Protein AF-A0A2H6NK88-F1 (afdb_monomer)

Organism: NCBI:txid3147026

Mean predicted aligned error: 16.28 Å

pLDDT: mean 88.0, std 12.69, range [39.88, 98.31]

Foldseek 3Di:
DVVVVVVVVVVVVVVVVVVVVVVVVVVVVVVVVVVVVVVVVVVVVVVVVVVVVVVVVVVVVVVVVVVVVVVVVVVVVVVVVVVVVVVVVVVVVVVVVVVVVVVVVVVVVVVPPAQDPVVLVVLLVVLVVVVVVLVVLQVVLVVLQVVLVVLVVVLVVLCPDPCSVVVPVPPPSVVVSVVSNVVSVVSNVVSVVVVVVSVVVQVVVCVVNVHDRPDPPDDPDD

Secondary structure (DSSP, 8-state):
-HHHHHHHHHHHHHHHHHHHHHHHHHHHHHHHHHHHHHHHHHHHHHHHHHHHHHHHHHHHHHHHHHHHHHHHHHHHHHHHHHHHHHHHHHHHHHHHHHHHHHHHHHHHHHH--PPPHHHHHHHHHHHHHHHHHHHHHHHHHHHHHHHHHHHHHHHHHHHTSTTHHHHTTSTHHHHHHHHHHHHHHHHHHHHHHHHHHHHHHHHHHHHHHTS-SSS-------

Solvent-accessible surface area (backbone atoms only — not comparable to full-atom values): 11987 Å² total; per-residue (Å²): 112,72,67,62,55,51,52,52,48,52,54,49,49,54,49,50,51,52,50,50,55,47,49,52,51,51,52,51,52,51,50,53,50,51,54,52,50,51,51,51,52,53,51,52,54,51,51,52,54,51,48,55,52,50,53,50,50,52,51,52,52,51,50,52,52,51,53,50,54,49,53,55,48,55,53,49,56,53,50,54,53,49,52,53,51,50,54,51,52,53,52,52,51,50,52,51,51,51,52,48,53,51,51,50,51,51,49,54,66,68,65,64,76,66,64,51,73,68,53,48,54,54,48,29,53,49,50,52,54,50,51,52,55,51,51,52,54,40,52,51,22,53,50,40,40,49,54,21,51,53,46,49,52,51,52,54,52,44,58,74,39,100,72,19,73,76,64,64,68,56,56,70,65,56,55,53,32,51,49,38,42,51,52,17,52,49,43,44,50,51,47,52,51,51,50,55,51,50,55,50,52,52,53,51,50,29,66,76,47,74,48,76,43,91,70,67,90,64,79,83,81,128

InterPro domains:
  IPR032393 STIM1/2, Orai1-activating region [PF16533] (113-213)
  IPR032393 STIM1/2, Orai1-activating region [cd11722] (119-209)
  IPR037608 STIM1/2 [PTHR15136] (1-222)

Radius of gyration: 69.69 Å; Cα contacts (8 Å, |Δi|>4): 53; chains: 1; bounding box: 132×48×192 Å

Sequence (222 aa):
FAYIQNRYSKEHMKKMMKDLEGLHRAEQSLHDLQERLQKAQEEHRSVEVEKVSLEKRLQDEISIAKQEAHRLRELREGTENELSRQKYAEQELEQVRMALRNAEKELESHSSWAAPGALQKWLQLTHEVEVQYYNVKKQNAEKQLLLAKEGAEKIKKKRNTLFGTFHVAHSSSLDDVDHKILTAKQALSEVTAALRERLHRWQQIELLCDFQIVVNPGIPTL

Nearest PDB structures (foldseek):
  3ja6-assembly1_I  TM=6.959E-01  e=3.820E+00  Escherichia coli

Structure (mmCIF, N/CA/C/O backbone):
data_AF-A0A2H6NK88-F1
#
_entry.id   AF-A0A2H6NK88-F1
#
loop_
_atom_site.group_PDB
_atom_site.id
_atom_site.type_symbol
_atom_site.label_atom_id
_atom_site.label_alt_id
_atom_site.label_comp_id
_atom_site.label_asym_id
_atom_site.label_entity_id
_atom_site.label_seq_id
_atom_site.pdbx_PDB_ins_code
_atom_site.Cartn_x
_atom_site.Cartn_y
_atom_site.Cartn_z
_atom_site.occupancy
_atom_site.B_iso_or_equiv
_atom_site.auth_seq_id
_atom_site.auth_comp_id
_atom_site.auth_asym_id
_atom_site.auth_atom_id
_atom_site.pdbx_PDB_model_num
ATOM 1 N N . PHE A 1 1 ? -72.444 -14.831 138.761 1.00 55.03 1 PHE A N 1
ATOM 2 C CA . PHE A 1 1 ? -72.070 -13.667 137.929 1.00 55.03 1 PHE A CA 1
ATOM 3 C C . PHE A 1 1 ? -70.624 -13.727 137.416 1.00 55.03 1 PHE A C 1
ATOM 5 O O . PHE A 1 1 ? -70.454 -13.744 136.204 1.00 55.03 1 PHE A O 1
ATOM 12 N N . ALA A 1 2 ? -69.598 -13.886 138.266 1.00 57.47 2 ALA A N 1
ATOM 13 C CA . ALA A 1 2 ? -68.184 -13.908 137.836 1.00 57.47 2 ALA A CA 1
ATOM 14 C C . ALA A 1 2 ? -67.798 -15.016 136.816 1.00 57.47 2 ALA A C 1
ATOM 16 O O . ALA A 1 2 ? -66.982 -14.782 135.929 1.00 57.47 2 ALA A O 1
ATOM 17 N N . TYR A 1 3 ? -68.411 -16.208 136.884 1.00 61.03 3 TYR A N 1
ATOM 18 C CA . TYR A 1 3 ? -68.117 -17.324 135.962 1.00 61.03 3 TYR A CA 1
ATOM 19 C C . TYR A 1 3 ? -68.611 -17.078 134.523 1.00 61.03 3 TYR A C 1
ATOM 21 O O . TYR A 1 3 ? -67.909 -17.378 133.559 1.00 61.03 3 TYR A O 1
ATOM 29 N N . ILE A 1 4 ? -69.796 -16.475 134.375 1.00 64.88 4 ILE A N 1
ATOM 30 C CA . ILE A 1 4 ? -70.387 -16.139 133.068 1.00 64.88 4 ILE A CA 1
ATOM 31 C C . ILE A 1 4 ? -69.583 -15.014 132.406 1.00 64.88 4 ILE A C 1
ATOM 33 O O . ILE A 1 4 ? -69.270 -15.095 131.221 1.00 64.88 4 ILE A O 1
ATOM 37 N N . GLN A 1 5 ? -69.161 -14.017 133.189 1.00 63.78 5 GLN A N 1
ATOM 38 C CA . GLN A 1 5 ? -68.358 -12.895 132.703 1.00 63.78 5 GLN A CA 1
ATOM 39 C C . GLN A 1 5 ? -66.945 -13.330 132.257 1.00 63.78 5 GLN A C 1
ATOM 41 O O . GLN A 1 5 ? -66.450 -12.863 131.234 1.00 63.78 5 GLN A O 1
ATOM 46 N N . ASN A 1 6 ? -66.32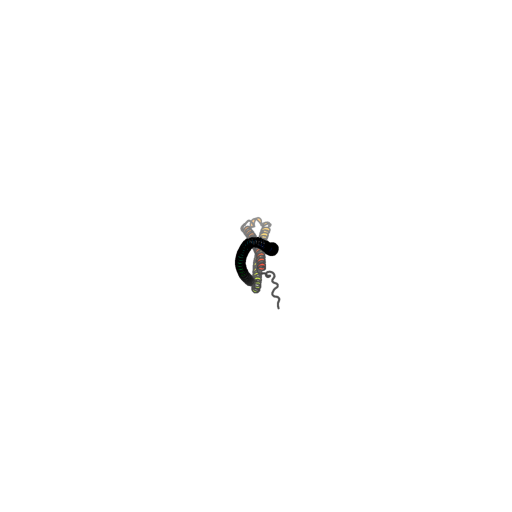0 -14.286 132.960 1.00 70.06 6 ASN A N 1
ATOM 47 C CA . ASN A 1 6 ? -65.019 -14.858 132.582 1.00 70.06 6 ASN A CA 1
ATOM 48 C C . ASN A 1 6 ? -65.100 -15.699 131.292 1.00 70.06 6 ASN A C 1
ATOM 50 O O . ASN A 1 6 ? -64.234 -15.602 130.423 1.00 70.06 6 ASN A O 1
ATOM 54 N N . ARG A 1 7 ? -66.165 -16.494 131.119 1.00 74.62 7 ARG A N 1
ATOM 55 C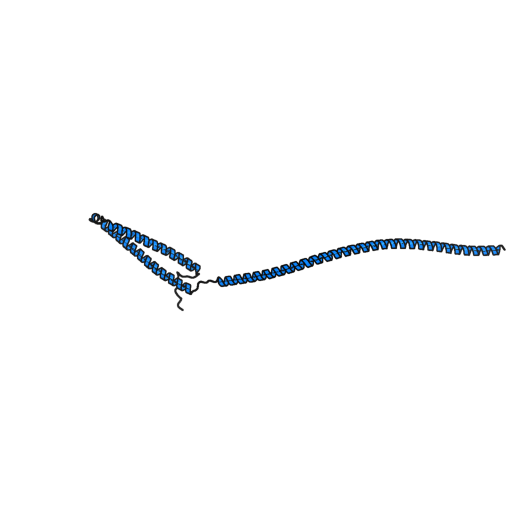 CA . ARG A 1 7 ? -66.380 -17.272 129.888 1.00 74.62 7 ARG A CA 1
ATOM 56 C C . ARG A 1 7 ? -66.604 -16.365 128.672 1.00 74.62 7 ARG A C 1
ATOM 58 O O . ARG A 1 7 ? -65.981 -16.590 127.638 1.00 74.62 7 ARG A O 1
ATOM 65 N N . TYR A 1 8 ? -67.415 -15.317 128.825 1.00 75.69 8 TYR A N 1
ATOM 66 C CA . TYR A 1 8 ? -67.658 -14.328 127.769 1.00 75.69 8 TYR A CA 1
ATOM 67 C C . TYR A 1 8 ? -66.380 -13.554 127.411 1.00 75.69 8 TYR A C 1
ATOM 69 O O . TYR A 1 8 ? -66.086 -13.358 126.239 1.00 75.69 8 TYR A O 1
ATOM 77 N N . SER A 1 9 ? -65.567 -13.191 128.411 1.00 75.31 9 SER A N 1
ATOM 78 C CA . SER A 1 9 ? -64.256 -12.554 128.215 1.00 75.31 9 SER A CA 1
ATOM 79 C C . SER A 1 9 ? -63.267 -13.451 127.456 1.00 75.31 9 SER A C 1
ATOM 81 O O . SER A 1 9 ? -62.600 -12.986 126.534 1.00 75.31 9 SER A O 1
ATOM 83 N N . LYS A 1 10 ? -63.212 -14.757 127.763 1.00 78.19 10 LYS A N 1
ATOM 84 C CA . LYS A 1 10 ? -62.367 -15.720 127.031 1.00 78.19 10 LYS A CA 1
ATOM 85 C C . LYS A 1 10 ? -62.808 -15.929 125.583 1.00 78.19 10 LYS A C 1
ATOM 87 O O . LYS A 1 10 ? -61.956 -15.971 124.700 1.00 78.19 10 LYS A O 1
ATOM 92 N N . GLU A 1 11 ? -64.109 -16.059 125.323 1.00 81.38 11 GLU A N 1
ATOM 93 C CA . GLU A 1 11 ? -64.622 -16.158 123.948 1.00 81.38 11 GLU A CA 1
ATOM 94 C C . GLU A 1 11 ? -64.400 -14.856 123.170 1.00 81.38 11 GLU A C 1
ATOM 96 O O . GLU A 1 11 ? -63.976 -14.900 122.015 1.00 81.38 11 GLU A O 1
ATOM 101 N N . HIS A 1 12 ? -64.590 -13.706 123.821 1.00 82.38 12 HIS A N 1
ATOM 102 C CA . HIS A 1 12 ? -64.316 -12.398 123.237 1.00 82.38 12 HIS A CA 1
ATOM 103 C C . HIS A 1 12 ? -62.828 -12.215 122.913 1.00 82.38 12 HIS A C 1
ATOM 105 O O . HIS A 1 12 ? -62.497 -11.814 121.803 1.00 82.38 12 HIS A O 1
ATOM 111 N N . MET A 1 13 ? -61.916 -12.579 123.822 1.00 79.31 13 MET A N 1
ATOM 112 C CA . MET A 1 13 ? -60.473 -12.572 123.552 1.00 79.31 13 MET A CA 1
ATOM 113 C C . MET A 1 13 ? -60.100 -13.512 122.409 1.00 79.31 13 MET A C 1
ATOM 115 O O . MET A 1 13 ? -59.324 -13.128 121.545 1.00 79.31 13 MET A O 1
ATOM 119 N N . LYS A 1 14 ? -60.675 -14.718 122.352 1.00 84.56 14 LYS A N 1
ATOM 120 C CA . LYS A 1 14 ? -60.397 -15.671 121.269 1.00 84.56 14 LYS A CA 1
ATOM 121 C C . LYS A 1 14 ? -60.864 -15.146 119.908 1.00 84.56 14 LYS A C 1
ATOM 123 O O . LYS A 1 14 ? -60.168 -15.332 118.914 1.00 84.56 14 LYS A O 1
ATOM 128 N N . LYS A 1 15 ? -62.020 -14.476 119.864 1.00 86.56 15 LYS A N 1
ATOM 129 C CA . LYS A 1 15 ? -62.519 -13.806 118.659 1.00 86.56 15 LYS A CA 1
ATOM 130 C C . LYS A 1 15 ? -61.627 -12.624 118.272 1.00 86.56 15 LYS A C 1
ATOM 132 O O . LYS A 1 15 ? -61.187 -12.561 117.137 1.00 86.56 15 LYS A O 1
ATOM 137 N N . MET A 1 16 ? -61.271 -11.774 119.231 1.00 87.00 16 MET A N 1
ATOM 138 C CA . MET A 1 16 ? -60.387 -10.626 119.019 1.00 87.00 16 MET A CA 1
ATOM 139 C C . MET A 1 16 ? -58.983 -11.037 118.552 1.00 87.00 16 MET A C 1
ATOM 141 O O . MET A 1 16 ? -58.441 -10.400 117.660 1.00 87.00 16 MET A O 1
ATOM 145 N N . MET A 1 17 ? -58.404 -12.116 119.091 1.00 86.69 17 MET A N 1
ATOM 146 C CA . MET A 1 17 ? -57.123 -12.656 118.617 1.00 86.69 17 MET A CA 1
ATOM 147 C C . MET A 1 17 ? -57.235 -13.186 117.184 1.00 86.69 17 MET A C 1
ATOM 149 O O . MET A 1 17 ? -56.371 -12.898 116.365 1.00 86.69 17 MET A O 1
ATOM 153 N N . LYS A 1 18 ? -58.323 -13.892 116.851 1.00 88.44 18 LYS A N 1
ATOM 154 C CA . LYS A 1 18 ? -58.581 -14.359 115.480 1.00 88.44 18 LYS A CA 1
ATOM 155 C C . LYS A 1 18 ? -58.775 -13.194 114.501 1.00 88.44 18 LYS A C 1
ATOM 157 O O . LYS A 1 18 ? -58.286 -13.258 113.377 1.00 88.44 18 LYS A O 1
ATOM 162 N N . ASP A 1 19 ? -59.469 -12.144 114.928 1.00 90.00 19 ASP A N 1
ATOM 163 C CA . ASP A 1 19 ? -59.709 -10.948 114.122 1.00 90.00 19 ASP A CA 1
ATOM 164 C C . ASP A 1 19 ? -58.411 -10.136 113.946 1.00 90.00 19 ASP A C 1
ATOM 166 O O . ASP A 1 19 ? -58.127 -9.700 112.836 1.00 90.00 19 ASP A O 1
ATOM 170 N N . LEU A 1 20 ? -57.565 -10.023 114.981 1.00 88.19 20 LEU A N 1
ATOM 171 C CA . LEU A 1 20 ? -56.222 -9.426 114.896 1.00 88.19 20 LEU A CA 1
ATOM 172 C C . LEU A 1 20 ? -55.281 -10.225 113.986 1.00 88.19 20 LEU A C 1
ATOM 174 O O . LEU A 1 20 ? -54.563 -9.633 113.190 1.00 88.19 20 LEU A O 1
ATOM 178 N N . GLU A 1 21 ? -55.306 -11.559 114.039 1.00 89.81 21 GLU A N 1
ATOM 179 C CA . GLU A 1 21 ? -54.568 -12.410 113.095 1.00 89.81 21 GLU A CA 1
ATOM 180 C C . GLU A 1 21 ? -55.087 -12.278 111.655 1.00 89.81 21 GLU A C 1
ATOM 182 O O . GLU A 1 21 ? -54.331 -12.449 110.697 1.00 89.81 21 GLU A O 1
ATOM 187 N N . GLY A 1 22 ? -56.388 -12.029 111.484 1.00 91.94 22 GLY A N 1
ATOM 188 C CA . GLY A 1 22 ? -56.993 -11.726 110.189 1.00 91.94 22 GLY A CA 1
ATOM 189 C C . GLY A 1 22 ? -56.548 -10.364 109.662 1.00 91.94 22 GLY A C 1
ATOM 190 O O . GLY A 1 22 ? -56.161 -10.256 108.500 1.00 91.94 22 GLY A O 1
ATOM 191 N N . LEU A 1 23 ? -56.533 -9.353 110.533 1.00 91.62 23 LEU A N 1
ATOM 192 C CA . LEU A 1 23 ? -56.066 -8.006 110.220 1.00 91.62 23 LEU A CA 1
ATOM 193 C C . LEU A 1 23 ? -54.579 -8.014 109.850 1.00 91.62 23 LEU A C 1
ATOM 195 O O . LEU A 1 23 ? -54.210 -7.494 108.806 1.00 91.62 23 LEU A O 1
ATOM 199 N N . HIS A 1 24 ? -53.749 -8.699 110.640 1.00 90.75 24 HIS A N 1
ATOM 200 C CA . HIS A 1 24 ? -52.313 -8.817 110.391 1.00 90.75 24 HIS A CA 1
ATOM 201 C C . HIS A 1 24 ? -52.011 -9.518 109.057 1.00 90.75 24 HIS A C 1
ATOM 203 O O . HIS A 1 24 ? -51.132 -9.096 108.308 1.00 90.75 24 HIS A O 1
ATOM 209 N N . ARG A 1 25 ? -52.784 -10.556 108.704 1.00 94.19 25 ARG A N 1
ATOM 210 C CA . ARG A 1 25 ? -52.690 -11.205 107.385 1.00 94.19 25 ARG A CA 1
ATOM 211 C C . ARG A 1 25 ? -53.124 -10.289 106.243 1.00 94.19 25 ARG A C 1
ATOM 213 O O . ARG A 1 25 ? -52.518 -10.334 105.173 1.00 94.19 25 ARG A O 1
ATOM 220 N N . ALA A 1 26 ? -54.162 -9.481 106.448 1.00 93.25 26 ALA A N 1
ATOM 221 C CA . ALA A 1 26 ? -54.601 -8.502 105.461 1.00 93.25 26 ALA A CA 1
ATOM 222 C C . ALA A 1 26 ? -53.555 -7.390 105.267 1.00 93.25 26 ALA A C 1
ATOM 224 O O . ALA A 1 26 ? -53.279 -7.021 104.130 1.00 93.25 26 ALA A O 1
ATOM 225 N N . GLU A 1 27 ? -52.921 -6.921 106.345 1.00 93.75 27 GLU A N 1
ATOM 226 C CA . GLU A 1 27 ? -51.811 -5.960 106.301 1.00 93.75 27 GLU A CA 1
ATOM 227 C C . GLU A 1 27 ? -50.595 -6.524 105.557 1.00 93.75 27 GLU A C 1
ATOM 229 O O . GLU A 1 27 ? -50.073 -5.862 104.662 1.00 93.75 27 GLU A O 1
ATOM 234 N N . GLN A 1 28 ? -50.187 -7.765 105.848 1.00 94.81 28 GLN A N 1
ATOM 235 C CA . GLN A 1 28 ? -49.118 -8.436 105.096 1.00 94.81 28 GLN A CA 1
ATOM 236 C C . GLN A 1 28 ? -49.470 -8.594 103.614 1.00 94.81 28 GLN A C 1
ATOM 238 O O . GLN A 1 28 ? -48.651 -8.302 102.751 1.00 94.81 28 GLN A O 1
ATOM 243 N N . SER A 1 29 ? -50.706 -8.993 103.303 1.00 95.69 29 SER A N 1
ATOM 244 C CA . SER A 1 29 ? -51.153 -9.150 101.911 1.00 95.69 29 SER A CA 1
ATOM 245 C C . SER A 1 29 ? -51.177 -7.817 101.157 1.00 95.69 29 SER A C 1
ATOM 247 O O . SER A 1 29 ? -50.844 -7.771 99.974 1.00 95.69 29 SER A O 1
ATOM 249 N N . LEU A 1 30 ? -51.564 -6.729 101.831 1.00 95.50 30 LEU A N 1
ATOM 250 C CA . LEU A 1 30 ? -51.523 -5.380 101.271 1.00 95.50 30 LEU A CA 1
ATOM 251 C C . LEU A 1 30 ? -50.077 -4.961 100.982 1.00 95.50 30 LEU A C 1
ATOM 253 O O . LEU A 1 30 ? -49.810 -4.422 99.910 1.00 95.50 30 LEU A O 1
ATOM 257 N N . HIS A 1 31 ? -49.157 -5.239 101.908 1.00 95.25 31 HIS A N 1
ATOM 258 C CA . HIS A 1 31 ? -47.741 -4.927 101.747 1.00 95.25 31 HIS A CA 1
ATOM 259 C C . HIS A 1 31 ? -47.119 -5.684 100.563 1.00 95.25 31 HIS A C 1
ATOM 261 O O . HIS A 1 31 ? -46.529 -5.059 99.683 1.00 95.25 31 HIS A O 1
ATOM 267 N N . ASP A 1 32 ? -47.349 -6.997 100.465 1.00 96.31 32 ASP A N 1
ATOM 268 C CA . ASP A 1 32 ? -46.887 -7.822 99.340 1.00 96.31 32 ASP A CA 1
ATOM 269 C C . ASP A 1 32 ? -47.447 -7.329 97.998 1.00 96.31 32 ASP A C 1
ATOM 271 O O . ASP A 1 32 ? -46.749 -7.313 96.980 1.00 96.31 32 ASP A O 1
ATOM 275 N N . LEU A 1 33 ? -48.722 -6.927 97.971 1.00 95.81 33 LEU A N 1
ATOM 276 C CA . LEU A 1 33 ? -49.350 -6.402 96.762 1.00 95.81 33 LEU A CA 1
ATOM 277 C C . LEU A 1 33 ? -48.746 -5.051 96.359 1.00 95.81 33 LEU A C 1
ATOM 279 O O . LEU A 1 33 ? -48.510 -4.829 95.172 1.00 95.81 33 LEU A O 1
ATOM 283 N N . GL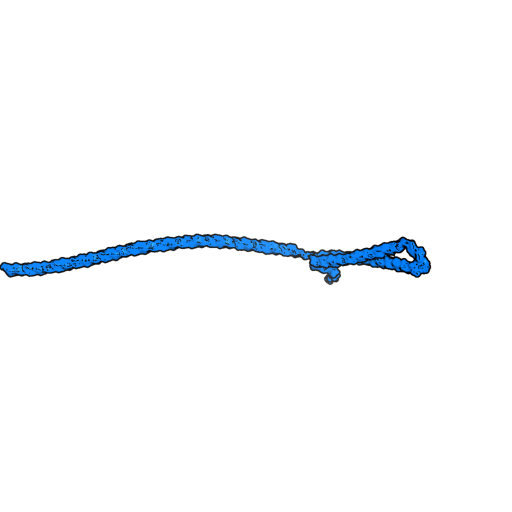N A 1 34 ? -48.470 -4.170 97.324 1.00 94.38 34 GLN A N 1
ATOM 284 C CA . GLN A 1 34 ? -47.802 -2.888 97.086 1.00 94.38 34 GLN A CA 1
ATOM 285 C C . GLN A 1 34 ? -46.386 -3.087 96.537 1.00 94.38 34 GLN A C 1
ATOM 287 O O . GLN A 1 34 ? -46.025 -2.442 95.553 1.00 94.38 34 GLN A O 1
ATOM 292 N N . GLU A 1 35 ? -45.616 -4.023 97.098 1.00 96.38 35 GLU A N 1
ATOM 293 C CA . GLU A 1 35 ? -44.267 -4.330 96.617 1.00 96.38 35 GLU A CA 1
ATOM 294 C C . GLU A 1 35 ? -44.293 -4.888 95.183 1.00 96.38 35 GLU A C 1
ATOM 296 O O . GLU A 1 35 ? -43.509 -4.473 94.326 1.00 96.38 35 GLU A O 1
ATOM 301 N N . ARG A 1 36 ? -45.235 -5.792 94.880 1.00 96.19 36 ARG A N 1
ATOM 302 C CA . ARG A 1 36 ? -45.414 -6.333 93.521 1.00 96.19 36 ARG A CA 1
ATOM 303 C C . ARG A 1 36 ? -45.852 -5.268 92.522 1.00 96.19 36 ARG A C 1
ATOM 305 O O . ARG A 1 36 ? -45.363 -5.272 91.396 1.00 96.19 36 ARG A O 1
ATOM 312 N N . LEU A 1 37 ? -46.753 -4.366 92.916 1.00 96.25 37 LEU A N 1
ATOM 313 C CA . LEU A 1 37 ? -47.200 -3.265 92.063 1.00 96.25 37 LEU A CA 1
ATOM 314 C C . LEU A 1 37 ? -46.032 -2.334 91.727 1.00 96.25 37 LEU A C 1
ATOM 316 O O . LEU A 1 37 ? -45.866 -1.961 90.568 1.00 96.25 37 LEU A O 1
ATOM 320 N N . GLN A 1 38 ? -45.206 -2.000 92.722 1.00 95.00 38 GLN A N 1
ATOM 321 C CA . GLN A 1 38 ? -44.043 -1.146 92.519 1.00 95.00 38 GLN A CA 1
ATOM 322 C C . GLN A 1 38 ? -43.029 -1.798 91.569 1.00 95.00 38 GLN A C 1
ATOM 324 O O . GLN A 1 38 ? -42.611 -1.159 90.604 1.00 95.00 38 GLN A O 1
ATOM 329 N N . LYS A 1 39 ? -42.707 -3.085 91.765 1.00 95.88 39 LYS A N 1
ATOM 330 C CA . LYS A 1 39 ? -41.826 -3.835 90.851 1.00 95.88 39 LYS A CA 1
ATOM 331 C C . LYS A 1 39 ? -42.375 -3.866 89.425 1.00 95.88 39 LYS A C 1
ATOM 333 O O . LYS A 1 39 ? -41.653 -3.549 88.487 1.00 95.88 39 LYS A O 1
ATOM 338 N N . ALA A 1 40 ? -43.667 -4.153 89.262 1.00 95.75 40 ALA A N 1
ATOM 339 C CA . ALA A 1 40 ? -44.305 -4.163 87.949 1.00 95.75 40 ALA A CA 1
ATOM 340 C C . ALA A 1 40 ? -44.285 -2.778 87.272 1.00 95.75 40 ALA A C 1
ATOM 342 O O . ALA A 1 40 ? -44.103 -2.689 86.059 1.00 95.75 40 ALA A O 1
ATOM 343 N N . GLN A 1 41 ? -44.444 -1.687 88.032 1.00 94.88 41 GLN A N 1
ATOM 344 C CA . GLN A 1 41 ? -44.342 -0.322 87.504 1.00 94.88 41 GLN A CA 1
ATOM 345 C C . GLN A 1 41 ? -42.915 0.033 87.066 1.00 94.88 41 GLN A C 1
ATOM 347 O O . GLN A 1 41 ? -42.736 0.662 86.020 1.00 94.88 41 GLN A O 1
ATOM 352 N N . GLU A 1 42 ? -41.904 -0.368 87.837 1.00 96.00 42 GLU A N 1
ATOM 353 C CA . GLU A 1 42 ? -40.492 -0.160 87.495 1.00 96.00 42 GLU A CA 1
ATOM 354 C C . GLU A 1 42 ? -40.094 -0.960 86.245 1.00 96.00 42 GLU A C 1
ATOM 356 O O . GLU A 1 42 ? -39.515 -0.393 85.313 1.00 96.00 42 GLU A O 1
ATOM 361 N N . GLU A 1 43 ? -40.485 -2.234 86.169 1.00 96.38 43 GLU A N 1
ATOM 362 C CA . GLU A 1 43 ? -40.274 -3.088 84.995 1.00 96.38 43 GLU A CA 1
ATOM 363 C C . GLU A 1 43 ? -40.975 -2.524 83.756 1.00 96.38 43 GLU A C 1
ATOM 365 O O . GLU A 1 43 ? -40.348 -2.373 82.707 1.00 96.38 43 GLU A O 1
ATOM 370 N N . HIS A 1 44 ? -42.246 -2.128 83.876 1.00 95.62 44 HIS A N 1
ATOM 371 C CA . HIS A 1 44 ? -42.993 -1.531 82.768 1.00 95.62 44 HIS A CA 1
ATOM 372 C C . HIS A 1 44 ? -42.314 -0.259 82.247 1.00 95.62 44 HIS A C 1
ATOM 374 O O . HIS A 1 44 ? -42.205 -0.051 81.038 1.00 95.62 44 HIS A O 1
ATOM 380 N N . ARG A 1 45 ? -41.825 0.601 83.148 1.00 95.88 45 ARG A N 1
ATOM 381 C CA . ARG A 1 45 ? -41.096 1.812 82.761 1.00 95.88 45 ARG A CA 1
ATOM 382 C C . ARG A 1 45 ? -39.777 1.479 82.058 1.00 95.88 45 ARG A C 1
ATOM 384 O O . ARG A 1 45 ? -39.433 2.162 81.097 1.00 95.88 45 ARG A O 1
ATOM 391 N N . SER A 1 46 ? -39.053 0.455 82.511 1.00 96.31 46 SER A N 1
ATOM 392 C CA . SER A 1 46 ? -37.821 -0.001 81.855 1.00 96.31 46 SER A CA 1
ATOM 393 C C . SER A 1 46 ? -38.090 -0.514 80.438 1.00 96.31 46 SER A C 1
ATOM 395 O O . SER A 1 46 ? -37.412 -0.109 79.496 1.00 96.31 46 SER A O 1
ATOM 397 N N . VAL A 1 47 ? -39.116 -1.354 80.279 1.00 97.06 47 VAL A N 1
ATOM 398 C CA . VAL A 1 47 ? -39.505 -1.932 78.984 1.00 97.06 47 VAL A CA 1
ATOM 399 C C . VAL A 1 47 ? -39.944 -0.852 77.996 1.00 97.06 47 VAL A C 1
ATOM 401 O O . VAL A 1 47 ? -39.545 -0.898 76.837 1.00 97.06 47 VAL A O 1
ATOM 404 N N . GLU A 1 48 ? -40.713 0.150 78.429 1.00 96.38 48 GLU A N 1
ATOM 405 C CA . GLU A 1 48 ? -41.120 1.258 77.551 1.00 96.38 48 GLU A CA 1
ATOM 406 C C . GLU A 1 48 ? -39.919 2.075 77.050 1.00 96.38 48 GLU A C 1
ATOM 408 O O . GLU A 1 48 ? -39.847 2.415 75.869 1.00 96.38 48 GLU A O 1
ATOM 413 N N . VAL A 1 49 ? -38.927 2.339 77.908 1.00 96.88 49 VAL A N 1
ATOM 414 C CA . VAL A 1 49 ? -37.699 3.036 77.489 1.00 96.88 49 VAL A CA 1
ATOM 415 C C . VAL A 1 49 ? -36.907 2.204 76.479 1.00 96.88 49 VAL A C 1
ATOM 417 O O . VAL A 1 49 ? -36.443 2.738 75.468 1.00 96.88 49 VAL A O 1
ATOM 420 N N . GLU A 1 50 ? -36.760 0.903 76.726 1.00 96.62 50 GLU A N 1
ATOM 421 C CA . GLU A 1 50 ? -36.057 0.004 75.811 1.00 96.62 50 GLU A CA 1
ATOM 422 C C . GLU A 1 50 ? -36.784 -0.119 74.469 1.00 96.62 50 GLU A C 1
ATOM 424 O O . GLU A 1 50 ? -36.152 -0.019 73.418 1.00 96.62 50 GLU A O 1
ATOM 429 N N . LYS A 1 51 ? -38.115 -0.231 74.489 1.00 97.38 51 LYS A N 1
ATOM 430 C CA . LYS A 1 51 ? -38.955 -0.269 73.291 1.00 97.38 51 LYS A CA 1
ATOM 431 C C . LYS A 1 51 ? -38.772 0.979 72.432 1.00 97.38 51 LYS A C 1
ATOM 433 O O . LYS A 1 51 ? -38.481 0.843 71.250 1.00 97.38 51 LYS A O 1
ATOM 438 N N . VAL A 1 52 ? -38.863 2.178 73.011 1.00 97.12 52 VAL A N 1
ATOM 439 C CA . VAL A 1 52 ? -38.668 3.433 72.260 1.00 97.12 52 VAL A CA 1
ATOM 440 C C . VAL A 1 52 ? -37.249 3.522 71.687 1.00 97.12 52 VAL A C 1
ATOM 442 O O . VAL A 1 52 ? -37.054 3.963 70.554 1.00 97.12 52 VAL A O 1
ATOM 445 N N . SER A 1 53 ? -36.242 3.077 72.444 1.00 97.00 53 SER A N 1
ATOM 446 C CA . SER A 1 53 ? -34.852 3.018 71.974 1.00 97.00 53 SER A CA 1
ATOM 447 C C . SER A 1 53 ? -34.686 2.063 70.785 1.00 97.00 53 SER A C 1
ATOM 449 O O . SER A 1 53 ? -34.056 2.412 69.784 1.00 97.00 53 SER A O 1
ATOM 451 N N . LEU A 1 54 ? -35.292 0.875 70.863 1.00 97.38 54 LEU A N 1
ATOM 452 C CA . LEU A 1 54 ? -35.285 -0.121 69.793 1.00 97.38 54 LEU A CA 1
ATOM 453 C C . LEU A 1 54 ? -36.046 0.361 68.556 1.00 97.38 54 LEU A C 1
ATOM 455 O O . LEU A 1 54 ? -35.529 0.234 67.450 1.00 97.38 54 LEU A O 1
ATOM 459 N N . GLU A 1 55 ? -37.227 0.955 68.725 1.00 97.12 55 GLU A N 1
ATOM 460 C CA . GLU A 1 55 ? -38.014 1.532 67.630 1.00 97.12 55 GLU A CA 1
ATOM 461 C C . GLU A 1 55 ? -37.222 2.616 66.897 1.00 97.12 55 GLU A C 1
ATOM 463 O O . GLU A 1 55 ? -37.154 2.602 65.668 1.00 97.12 55 GLU A O 1
ATOM 468 N N . LYS A 1 56 ? -36.540 3.499 67.638 1.00 97.31 56 LYS A N 1
ATOM 469 C CA . LYS A 1 56 ? -35.679 4.523 67.042 1.00 97.31 56 LYS A CA 1
ATOM 470 C C . LYS A 1 56 ? -34.521 3.909 66.255 1.00 97.31 56 LYS A C 1
ATOM 472 O O . LYS A 1 56 ? -34.298 4.295 65.112 1.00 97.31 56 LYS A O 1
ATOM 477 N N . ARG A 1 57 ? -33.820 2.922 66.824 1.00 97.00 57 ARG A N 1
ATOM 478 C CA . ARG A 1 57 ? -32.725 2.223 66.129 1.00 97.00 57 ARG A CA 1
ATOM 479 C C . ARG A 1 57 ? -33.197 1.527 64.857 1.00 97.00 57 ARG A C 1
ATOM 481 O O . ARG A 1 57 ? -32.549 1.656 63.826 1.00 97.00 57 ARG A O 1
ATOM 488 N N . LEU A 1 58 ? -34.333 0.833 64.912 1.00 96.50 58 LEU A N 1
ATOM 489 C CA . LEU A 1 58 ? -34.926 0.189 63.741 1.00 96.50 58 LEU A CA 1
ATOM 490 C C . LEU A 1 58 ? -35.300 1.219 62.675 1.00 96.50 58 LEU A C 1
ATOM 492 O O . LEU A 1 58 ? -35.078 0.992 61.489 1.00 96.50 58 LEU A O 1
ATOM 496 N N . GLN A 1 59 ? -35.844 2.363 63.081 1.00 97.56 59 GLN A N 1
ATOM 497 C CA . GLN A 1 59 ? -36.195 3.433 62.158 1.00 97.56 59 GLN A CA 1
ATOM 498 C C . GLN A 1 59 ? -34.955 4.045 61.489 1.00 97.56 59 GLN A C 1
ATOM 500 O O . GLN A 1 59 ? -34.977 4.280 60.277 1.00 97.56 59 GLN A O 1
ATOM 505 N N . ASP A 1 60 ? -33.865 4.222 62.238 1.00 97.31 60 ASP A N 1
ATOM 506 C CA . ASP A 1 60 ? -32.576 4.679 61.715 1.00 97.31 60 ASP A CA 1
ATOM 507 C C . ASP A 1 60 ? -31.979 3.652 60.733 1.00 97.31 60 ASP A C 1
ATOM 509 O O . ASP A 1 60 ? -31.591 4.010 59.619 1.00 97.31 60 ASP A O 1
ATOM 513 N N . GLU A 1 61 ? -31.981 2.362 61.084 1.00 97.00 61 GLU A N 1
ATOM 514 C CA . GLU A 1 61 ? -31.510 1.274 60.214 1.00 97.00 61 GLU A CA 1
ATOM 515 C C . GLU A 1 61 ? -32.331 1.178 58.919 1.00 97.00 61 GLU A C 1
ATOM 517 O O . GLU A 1 61 ? -31.766 1.064 57.828 1.00 97.00 61 GLU A O 1
ATOM 522 N N . ILE A 1 62 ? -33.661 1.305 59.003 1.00 96.81 62 ILE A N 1
ATOM 523 C CA . ILE A 1 62 ? -34.544 1.349 57.829 1.00 96.81 62 ILE A CA 1
ATOM 524 C C . ILE A 1 62 ? -34.227 2.568 56.958 1.00 96.81 62 ILE A C 1
ATOM 526 O O . ILE A 1 62 ? -34.235 2.461 55.730 1.00 96.81 62 ILE A O 1
ATOM 530 N N . SER A 1 63 ? -33.960 3.727 57.564 1.00 97.38 63 SER A N 1
ATOM 531 C CA . SER A 1 63 ? -33.607 4.941 56.825 1.00 97.38 63 SER A CA 1
ATOM 532 C C . SER A 1 63 ? -32.298 4.761 56.054 1.00 97.38 63 SER A C 1
ATOM 534 O O . SER A 1 63 ? -32.245 5.054 54.858 1.00 97.38 63 SER A O 1
ATOM 536 N N . ILE A 1 64 ? -31.271 4.206 56.704 1.00 97.25 64 ILE A N 1
ATOM 537 C CA . ILE A 1 64 ? -29.975 3.907 56.079 1.00 97.25 64 ILE A CA 1
ATOM 538 C C . ILE A 1 64 ? -30.154 2.904 54.935 1.00 97.25 64 ILE A C 1
ATOM 540 O O . ILE A 1 64 ? -29.677 3.139 53.825 1.00 97.25 64 ILE A O 1
ATOM 544 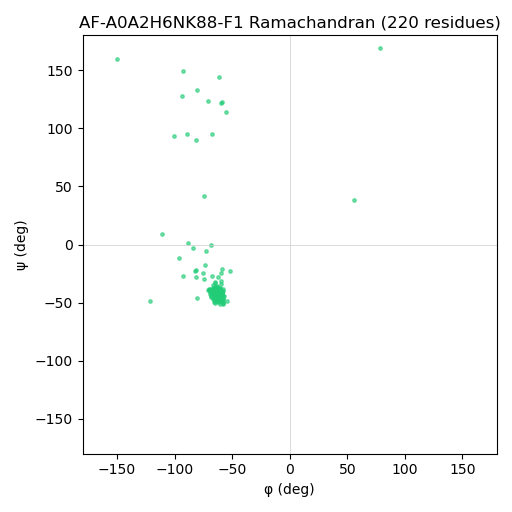N N . ALA A 1 65 ? -30.897 1.819 55.165 1.00 95.25 65 ALA A N 1
ATOM 545 C CA . ALA A 1 65 ? -31.149 0.804 54.146 1.00 95.25 65 ALA A CA 1
ATOM 546 C C . ALA A 1 65 ? -31.891 1.374 52.925 1.00 95.25 65 ALA A C 1
ATOM 548 O O . ALA A 1 65 ? -31.568 1.033 51.787 1.00 95.25 65 ALA A O 1
ATOM 549 N N . LYS A 1 66 ? -32.859 2.277 53.134 1.00 96.50 66 LYS A N 1
ATOM 550 C CA . LYS A 1 66 ? -33.564 2.964 52.040 1.00 96.50 66 LYS A CA 1
ATOM 551 C C . LYS A 1 66 ? -32.640 3.877 51.244 1.00 96.50 66 LYS A C 1
ATOM 553 O O . LYS A 1 66 ? -32.723 3.888 50.016 1.00 96.50 66 LYS A O 1
ATOM 558 N N . GLN A 1 67 ? -31.775 4.627 51.923 1.00 96.69 67 GLN A N 1
ATOM 559 C CA . GLN A 1 67 ? -30.821 5.513 51.263 1.00 96.69 67 GLN A CA 1
ATOM 560 C C . GLN A 1 67 ? -29.819 4.718 50.416 1.00 96.69 67 GLN A C 1
ATOM 562 O O . GLN A 1 67 ? -29.574 5.072 49.264 1.00 96.69 67 GLN A O 1
ATOM 567 N N . GLU A 1 68 ? -29.308 3.603 50.938 1.00 95.12 68 GLU A N 1
ATOM 568 C CA . GLU A 1 68 ? -28.389 2.743 50.190 1.00 95.12 68 GLU A CA 1
ATOM 569 C C . GLU A 1 68 ? -29.084 2.047 49.010 1.00 95.12 68 GLU A C 1
ATOM 571 O O . GLU A 1 68 ? -28.542 1.997 47.907 1.00 95.12 68 GLU A O 1
ATOM 576 N N . ALA A 1 69 ? -30.329 1.591 49.184 1.00 94.62 69 ALA A N 1
ATOM 577 C CA . ALA A 1 69 ? -31.119 1.034 48.087 1.00 94.62 69 ALA A CA 1
ATOM 578 C C . ALA A 1 69 ? -31.368 2.056 46.961 1.00 94.62 69 ALA A C 1
ATOM 580 O O . ALA A 1 69 ? -31.349 1.686 45.784 1.00 94.62 69 ALA A O 1
ATOM 581 N N . HIS A 1 70 ? -31.580 3.332 47.303 1.00 94.00 70 HIS A N 1
ATOM 582 C CA . HIS A 1 70 ? -31.699 4.410 46.320 1.00 94.00 70 HIS A CA 1
ATOM 583 C C . HIS A 1 70 ? -30.388 4.615 45.558 1.00 94.00 70 HIS A C 1
ATOM 585 O O . HIS A 1 70 ? -30.377 4.582 44.330 1.00 94.00 70 HIS A O 1
ATOM 591 N N . ARG A 1 71 ? -29.273 4.742 46.283 1.00 95.38 71 ARG A N 1
ATOM 592 C CA . ARG A 1 71 ? -27.942 4.916 45.692 1.00 95.38 71 ARG A CA 1
ATOM 593 C C . ARG A 1 71 ? -27.581 3.775 44.735 1.00 95.38 71 ARG A C 1
ATOM 595 O O . ARG A 1 71 ? -27.072 4.013 43.642 1.00 95.38 71 ARG A O 1
ATOM 602 N N . LEU A 1 72 ? -27.857 2.529 45.125 1.00 93.81 72 LEU A N 1
ATOM 603 C CA . LEU A 1 72 ? -27.607 1.352 44.286 1.00 93.81 72 LEU A CA 1
ATOM 604 C C . LEU A 1 72 ? -28.467 1.340 43.017 1.00 93.81 72 LEU A C 1
ATOM 606 O O . LEU A 1 72 ? -28.009 0.857 41.981 1.00 93.81 72 LEU A O 1
ATOM 610 N N . ARG A 1 73 ? -29.697 1.862 43.081 1.00 92.00 73 ARG A N 1
ATOM 611 C CA . ARG A 1 73 ? -30.565 2.003 41.906 1.00 92.00 73 ARG A CA 1
ATOM 612 C C . ARG A 1 73 ? -29.984 3.005 40.911 1.00 92.00 73 ARG A C 1
ATOM 614 O O . ARG A 1 73 ? -29.832 2.653 39.747 1.00 92.00 73 ARG A O 1
ATOM 621 N N . GLU A 1 74 ? -29.591 4.189 41.375 1.00 90.69 74 GLU A N 1
ATOM 622 C CA . GLU A 1 74 ? -28.981 5.219 40.521 1.00 90.69 74 GLU A CA 1
ATOM 623 C C . GLU A 1 74 ? -27.701 4.708 39.841 1.00 90.69 74 GLU A C 1
ATOM 625 O O . GLU A 1 74 ? -27.501 4.914 38.645 1.00 90.69 74 GLU A O 1
ATOM 630 N N . LEU A 1 75 ? -26.858 3.974 40.579 1.00 86.62 75 LEU A N 1
ATOM 631 C CA . LEU A 1 75 ? -25.632 3.390 40.029 1.00 86.62 75 LEU A CA 1
ATOM 632 C C . LEU A 1 75 ? -25.923 2.355 38.928 1.00 86.62 75 LEU A C 1
ATOM 634 O O . LEU A 1 75 ? -25.219 2.314 37.916 1.00 86.62 75 LEU A O 1
ATOM 638 N N . ARG A 1 76 ? -26.960 1.525 39.103 1.00 82.88 76 ARG A N 1
ATOM 639 C CA . ARG A 1 76 ? -27.377 0.539 38.093 1.00 82.88 76 ARG A CA 1
ATOM 640 C C . ARG A 1 76 ? -27.905 1.212 36.832 1.00 82.88 76 ARG A C 1
ATOM 642 O O . ARG A 1 76 ? -27.456 0.860 35.748 1.00 82.88 76 ARG A O 1
ATOM 649 N N . GLU A 1 77 ? -28.784 2.201 36.975 1.00 84.50 77 GLU A N 1
ATOM 650 C CA . GLU A 1 77 ? -29.338 2.949 35.838 1.00 84.50 77 GLU A CA 1
ATOM 651 C C . GLU A 1 77 ? -28.235 3.680 35.048 1.00 84.50 77 GLU A C 1
ATOM 653 O O . GLU A 1 77 ? -28.229 3.655 33.816 1.00 84.50 77 GLU A O 1
ATOM 658 N N . GLY A 1 78 ? -27.251 4.272 35.737 1.00 84.44 78 GLY A N 1
ATOM 659 C CA . GLY A 1 78 ? -26.075 4.866 35.092 1.00 84.44 78 GLY A CA 1
ATOM 660 C C . GLY A 1 78 ? -25.261 3.843 34.290 1.00 84.44 78 GLY A C 1
ATOM 661 O O . GLY A 1 78 ? -24.958 4.066 33.118 1.00 84.44 78 GLY A O 1
ATOM 662 N N . THR A 1 79 ? -24.982 2.686 34.896 1.00 82.38 79 THR A N 1
ATOM 663 C CA . THR A 1 79 ? -24.171 1.621 34.280 1.00 82.38 79 THR A CA 1
ATOM 664 C C . THR A 1 79 ? -24.869 0.980 33.072 1.00 82.38 79 THR A C 1
ATOM 666 O O . THR A 1 79 ? -24.229 0.705 32.059 1.00 82.38 79 THR A O 1
ATOM 669 N N . GLU A 1 80 ? -26.188 0.764 33.133 1.00 82.00 80 GLU A N 1
ATOM 670 C CA . GLU A 1 80 ? -26.971 0.225 32.009 1.00 82.00 80 GLU A CA 1
ATOM 671 C C . GLU A 1 80 ? -26.969 1.167 30.794 1.00 82.00 80 GLU A C 1
ATOM 673 O O . GLU A 1 80 ? -26.860 0.717 29.645 1.00 82.00 80 GLU A O 1
ATOM 678 N N . ASN A 1 81 ? -27.027 2.479 31.034 1.00 84.00 81 ASN A N 1
ATOM 679 C CA . ASN A 1 81 ? -26.951 3.491 29.982 1.00 84.00 81 ASN A CA 1
ATOM 680 C C . ASN A 1 81 ? -25.565 3.536 29.322 1.00 84.00 81 ASN A C 1
ATOM 682 O O . ASN A 1 81 ? -25.466 3.618 28.093 1.00 84.00 81 ASN A O 1
ATOM 686 N N . GLU A 1 82 ? -24.494 3.456 30.114 1.00 87.81 82 GLU A N 1
ATOM 687 C CA . GLU A 1 82 ? -23.119 3.393 29.606 1.00 87.81 82 GLU A CA 1
ATOM 688 C C . GLU A 1 82 ? -22.871 2.123 28.788 1.00 87.81 82 GLU A C 1
ATOM 690 O O . GLU A 1 82 ? -22.354 2.207 27.673 1.00 87.81 82 GLU A O 1
ATOM 695 N N . LEU A 1 83 ? -23.325 0.965 29.277 1.00 90.25 83 LEU A N 1
ATOM 696 C CA . LEU A 1 83 ? -23.211 -0.307 28.563 1.00 90.25 83 LEU A CA 1
ATOM 697 C C . LEU A 1 83 ? -23.948 -0.268 27.217 1.00 90.25 83 LEU A C 1
ATOM 699 O O . LEU A 1 83 ? -23.433 -0.732 26.199 1.00 90.25 83 LEU A O 1
ATOM 703 N N . SER A 1 84 ? -25.142 0.328 27.191 1.00 89.12 84 SER A N 1
ATOM 704 C CA . SER A 1 84 ? -25.928 0.490 25.962 1.00 89.12 84 SER A CA 1
ATOM 705 C C . SER A 1 84 ? -25.219 1.393 24.947 1.00 89.12 84 SER A C 1
ATOM 707 O O . SER A 1 84 ? -25.171 1.070 23.758 1.00 89.12 84 SER A O 1
ATOM 709 N N . ARG A 1 85 ? -24.609 2.493 25.410 1.00 90.44 85 ARG A N 1
ATOM 710 C CA . ARG A 1 85 ? -23.790 3.381 24.568 1.00 90.44 85 ARG A CA 1
ATOM 711 C C . ARG A 1 85 ? -22.544 2.683 24.034 1.00 90.44 85 ARG A C 1
ATOM 713 O O . ARG A 1 85 ? -22.243 2.823 22.851 1.00 90.44 85 ARG A O 1
ATOM 720 N N . GLN A 1 86 ? -21.845 1.923 24.876 1.00 91.75 86 GLN A N 1
ATOM 721 C CA . GLN A 1 86 ? -20.671 1.159 24.463 1.00 91.75 86 GLN A CA 1
ATOM 722 C C . GLN A 1 86 ? -21.036 0.135 23.384 1.00 91.75 86 GLN A C 1
ATOM 724 O O . GLN A 1 86 ? -20.374 0.074 22.352 1.00 91.75 86 GLN A O 1
ATOM 729 N N . LYS A 1 87 ? -22.138 -0.601 23.568 1.00 94.06 87 LYS A N 1
ATOM 730 C CA . LYS A 1 87 ? -22.623 -1.576 22.584 1.00 94.06 87 LYS A CA 1
ATOM 731 C C . LYS A 1 87 ? -22.926 -0.934 21.228 1.00 94.06 87 LYS A C 1
ATOM 733 O O . LYS A 1 87 ? -22.597 -1.511 20.196 1.00 94.06 87 LYS A O 1
ATOM 738 N N . TYR A 1 88 ? -23.529 0.255 21.219 1.00 90.88 88 TYR A N 1
ATOM 739 C CA . TYR A 1 88 ? -23.769 0.998 19.980 1.00 90.88 88 TYR A CA 1
ATOM 740 C C . TYR A 1 88 ? -22.453 1.415 19.308 1.00 90.88 88 TYR A C 1
ATOM 742 O O . TYR A 1 88 ? -22.274 1.201 18.113 1.00 90.88 88 TYR A O 1
ATOM 750 N N . ALA A 1 89 ? -21.495 1.943 20.075 1.00 92.12 89 ALA A N 1
ATOM 751 C CA . ALA A 1 89 ? -20.184 2.315 19.547 1.00 92.12 89 ALA A CA 1
ATOM 752 C C . ALA A 1 89 ? -19.422 1.112 18.959 1.00 92.12 89 ALA A C 1
ATOM 754 O O . ALA A 1 89 ? -18.786 1.239 17.915 1.00 92.12 89 ALA A O 1
ATOM 755 N N . GLU A 1 90 ? -19.516 -0.064 19.587 1.00 93.88 90 GLU A N 1
ATOM 756 C CA . GLU A 1 90 ? -18.936 -1.309 19.068 1.00 93.88 90 GLU A CA 1
ATOM 757 C C . GLU A 1 90 ? -19.584 -1.742 17.743 1.00 93.88 90 GLU A C 1
ATOM 759 O O . GLU A 1 90 ? -18.879 -2.158 16.823 1.00 93.88 90 GLU A O 1
ATOM 764 N N . GLN A 1 91 ? -20.907 -1.596 17.605 1.00 94.00 91 GLN A N 1
ATOM 765 C CA . GLN A 1 91 ? -21.620 -1.888 16.356 1.00 94.00 91 GLN A CA 1
ATOM 766 C C . GLN A 1 91 ? -21.226 -0.937 15.221 1.00 94.00 91 GLN A C 1
ATOM 768 O O . GLN A 1 91 ? -20.995 -1.389 14.099 1.00 94.00 91 GLN A O 1
ATOM 773 N N . GLU A 1 92 ? -21.122 0.362 15.501 1.00 94.00 92 GLU A N 1
ATOM 774 C CA . GLU A 1 92 ? -20.668 1.355 14.520 1.00 94.00 92 GLU A CA 1
ATOM 775 C C . GLU A 1 92 ? -19.217 1.097 14.103 1.00 94.00 92 GLU A C 1
ATOM 777 O O . GLU A 1 92 ? -18.884 1.150 12.919 1.00 94.00 92 GLU A O 1
ATOM 782 N N . LEU A 1 93 ? -18.348 0.743 15.055 1.00 94.25 93 LEU A N 1
ATOM 783 C CA . LEU A 1 93 ? -16.960 0.400 14.760 1.00 94.25 93 LEU A CA 1
ATOM 784 C C . LEU A 1 93 ? -16.863 -0.820 13.837 1.00 94.25 93 LEU A C 1
ATOM 786 O O . LEU A 1 93 ? -16.037 -0.828 12.923 1.00 94.25 93 LEU A O 1
ATOM 790 N N . GLU A 1 94 ? -17.696 -1.839 14.045 1.00 95.44 94 GLU A N 1
ATOM 791 C CA . GLU A 1 94 ? -17.719 -3.014 13.172 1.00 95.44 94 GLU A CA 1
ATOM 792 C C . GLU A 1 94 ? -18.217 -2.667 11.764 1.00 95.44 94 GLU A C 1
ATOM 794 O O . GLU A 1 94 ? -17.621 -3.103 10.779 1.00 95.44 94 GLU A O 1
ATOM 799 N N . GLN A 1 95 ? -19.238 -1.814 11.641 1.00 94.81 95 GLN A N 1
ATOM 800 C CA . GLN A 1 95 ? -19.683 -1.307 10.339 1.00 94.81 95 GLN A CA 1
ATOM 801 C C . GLN A 1 95 ? -18.567 -0.551 9.608 1.00 94.81 95 GLN A C 1
ATOM 803 O O . GLN A 1 95 ? -18.325 -0.807 8.428 1.00 94.81 95 GLN A O 1
ATOM 808 N N . VAL A 1 96 ? -17.834 0.321 10.309 1.00 95.88 96 VAL A N 1
ATOM 809 C CA . VAL A 1 96 ? -16.687 1.046 9.742 1.00 95.88 96 VAL A CA 1
ATOM 810 C C . VAL A 1 96 ? -15.582 0.081 9.314 1.00 95.88 96 VAL A C 1
ATOM 812 O O . VAL A 1 96 ? -15.035 0.226 8.223 1.00 95.88 96 VAL A O 1
ATOM 815 N N . ARG A 1 97 ? -15.269 -0.938 10.122 1.00 95.62 97 ARG A N 1
ATOM 816 C CA . ARG A 1 97 ? -14.278 -1.968 9.765 1.00 95.62 97 ARG A CA 1
ATOM 817 C C . ARG A 1 97 ? -14.689 -2.759 8.529 1.00 95.62 97 ARG A C 1
ATOM 819 O O . ARG A 1 97 ? -13.842 -3.029 7.681 1.00 95.62 97 ARG A O 1
ATOM 826 N N . MET A 1 98 ? -15.964 -3.123 8.409 1.00 96.44 98 MET A N 1
ATOM 827 C CA . MET A 1 98 ? -16.480 -3.791 7.214 1.00 96.44 98 MET A CA 1
ATOM 828 C C . MET A 1 98 ? -16.397 -2.886 5.982 1.00 96.44 98 MET A C 1
ATOM 830 O O . MET A 1 98 ? -15.937 -3.334 4.935 1.00 96.44 98 MET A O 1
ATOM 834 N N . ALA A 1 99 ? -16.792 -1.616 6.105 1.00 94.56 99 ALA A N 1
ATOM 835 C CA . ALA A 1 99 ? -16.687 -0.645 5.019 1.00 94.56 99 ALA A CA 1
ATOM 836 C C . ALA A 1 99 ? -15.231 -0.456 4.571 1.00 94.56 99 ALA A C 1
ATOM 838 O O . ALA A 1 99 ? -14.955 -0.461 3.373 1.00 94.56 99 ALA A O 1
ATOM 839 N N . LEU A 1 100 ? -14.297 -0.374 5.523 1.00 95.12 100 LEU A N 1
ATOM 840 C CA . LEU A 1 100 ? -12.869 -0.267 5.239 1.00 95.12 100 LEU A CA 1
ATOM 841 C C . LEU A 1 100 ? -12.347 -1.504 4.498 1.00 95.12 100 LEU A C 1
ATOM 843 O O . LEU A 1 100 ? -11.747 -1.357 3.442 1.00 95.12 100 LEU A O 1
ATOM 847 N N . ARG A 1 101 ? -12.647 -2.716 4.985 1.00 94.94 101 ARG A N 1
ATOM 848 C CA . ARG A 1 101 ? -12.256 -3.969 4.310 1.00 94.94 101 ARG A CA 1
ATOM 849 C C . ARG A 1 101 ? -12.805 -4.063 2.889 1.00 94.94 101 ARG A C 1
ATOM 851 O O . ARG A 1 101 ? -12.129 -4.565 1.996 1.00 94.94 101 ARG A O 1
ATOM 858 N N . ASN A 1 102 ? -14.036 -3.603 2.673 1.00 93.12 102 ASN A N 1
ATOM 859 C CA . ASN A 1 102 ? -14.633 -3.581 1.341 1.00 93.12 102 ASN A CA 1
ATOM 860 C C . ASN A 1 102 ? -13.908 -2.591 0.422 1.00 93.12 102 ASN A C 1
ATOM 862 O O . ASN A 1 102 ? -13.602 -2.951 -0.711 1.00 93.12 102 ASN A O 1
ATOM 866 N N . ALA A 1 103 ? -13.582 -1.395 0.919 1.00 89.88 103 ALA A N 1
ATOM 867 C CA . ALA A 1 103 ? -12.821 -0.398 0.170 1.00 89.88 103 ALA A CA 1
ATOM 868 C C . ALA A 1 103 ? -11.395 -0.878 -0.157 1.00 89.88 103 ALA A C 1
ATOM 870 O O . ALA A 1 103 ? -10.924 -0.686 -1.274 1.00 89.88 103 ALA A O 1
ATOM 871 N N . GLU A 1 104 ? -10.721 -1.548 0.782 1.00 87.56 104 GLU A N 1
ATOM 872 C CA . GLU A 1 104 ? -9.410 -2.172 0.557 1.00 87.56 104 GLU A CA 1
ATOM 873 C C . GLU A 1 104 ? -9.487 -3.240 -0.538 1.00 87.56 104 GLU A C 1
ATOM 875 O O . GLU A 1 104 ? -8.691 -3.227 -1.472 1.00 87.56 104 GLU A O 1
ATOM 880 N N . LYS A 1 105 ? -10.496 -4.116 -0.484 1.00 87.06 105 LYS A N 1
ATOM 881 C CA . LYS A 1 105 ? -10.708 -5.158 -1.496 1.00 87.06 105 LYS A CA 1
ATOM 882 C C . LYS A 1 105 ? -11.029 -4.582 -2.879 1.00 87.06 105 LYS A C 1
ATOM 884 O O . LYS A 1 105 ? -10.580 -5.118 -3.891 1.00 87.06 105 LYS A O 1
ATOM 889 N N . GLU A 1 106 ? -11.815 -3.512 -2.940 1.00 85.00 106 GLU A N 1
ATOM 890 C CA . GLU A 1 106 ? -12.106 -2.799 -4.185 1.00 85.00 106 GLU A CA 1
ATOM 891 C C . GLU A 1 106 ? -10.823 -2.173 -4.752 1.00 85.00 106 GLU A C 1
ATOM 893 O O . GLU A 1 106 ? -10.516 -2.358 -5.932 1.00 85.00 106 GLU A O 1
ATOM 898 N N . LEU A 1 107 ? -10.003 -1.552 -3.900 1.00 79.81 107 LEU A N 1
ATOM 899 C CA . LEU A 1 107 ? -8.702 -1.016 -4.289 1.00 79.81 107 LEU A CA 1
ATOM 900 C C . LEU A 1 107 ? -7.748 -2.109 -4.784 1.00 79.81 107 LEU A C 1
ATOM 902 O O . LEU A 1 107 ? -7.100 -1.901 -5.801 1.00 79.81 107 LEU A O 1
ATOM 906 N N . GLU A 1 108 ? -7.684 -3.269 -4.128 1.00 78.81 108 GLU A N 1
ATOM 907 C CA . GLU A 1 108 ? -6.909 -4.436 -4.582 1.00 78.81 108 GLU A CA 1
ATOM 908 C C . GLU A 1 108 ? -7.392 -4.963 -5.938 1.00 78.81 108 GLU A C 1
ATOM 910 O O . GLU A 1 108 ? -6.596 -5.305 -6.813 1.00 78.81 108 GLU A O 1
ATOM 915 N N . SER A 1 109 ? -8.710 -4.990 -6.150 1.00 69.62 109 SER A N 1
ATOM 916 C CA . SER A 1 109 ? -9.273 -5.401 -7.435 1.00 69.62 109 SER A CA 1
ATOM 917 C C . SER A 1 109 ? -8.894 -4.429 -8.559 1.00 69.62 109 SER A C 1
ATOM 919 O O . SER A 1 109 ? -8.563 -4.863 -9.664 1.00 69.62 109 SER A O 1
ATOM 921 N N . HIS A 1 110 ? -8.846 -3.126 -8.263 1.00 62.50 110 HIS A N 1
ATOM 922 C CA . HIS A 1 110 ? -8.445 -2.079 -9.203 1.00 62.50 110 HIS A CA 1
ATOM 923 C C . HIS A 1 110 ? -6.925 -1.907 -9.338 1.00 62.50 110 HIS A C 1
ATOM 925 O O . HIS A 1 110 ? -6.466 -1.417 -10.369 1.00 62.50 110 HIS A O 1
ATOM 931 N N . SER A 1 111 ? -6.137 -2.318 -8.341 1.00 58.84 1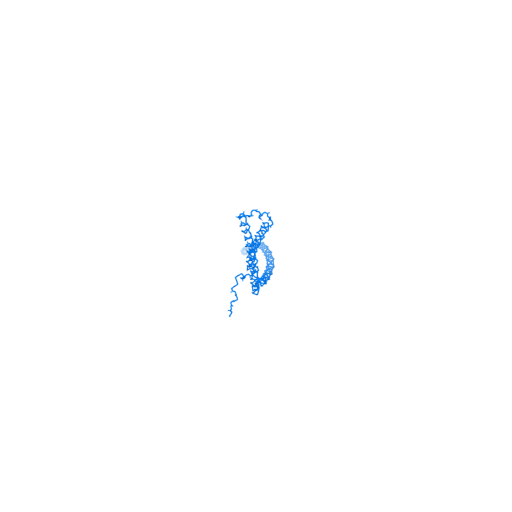11 SER A N 1
ATOM 932 C CA . SER A 1 111 ? -4.671 -2.244 -8.354 1.00 58.84 111 SER A CA 1
ATOM 933 C C . SER A 1 111 ? -4.011 -3.429 -9.059 1.00 58.84 111 SER A C 1
ATOM 935 O O . SER A 1 111 ? -2.802 -3.411 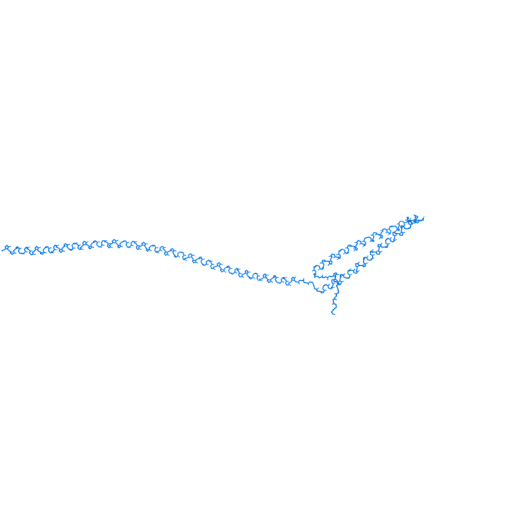-9.280 1.00 58.84 111 SER A O 1
ATOM 937 N N . SER A 1 112 ? -4.796 -4.408 -9.517 1.00 63.22 112 SER A N 1
ATOM 938 C CA . SER A 1 112 ? -4.341 -5.503 -10.381 1.00 63.22 112 SER A CA 1
ATOM 939 C C . SER A 1 112 ? -4.089 -5.067 -11.834 1.00 63.22 112 SER A C 1
ATOM 941 O O . SER A 1 112 ? -4.430 -5.772 -12.786 1.00 63.22 112 SER A O 1
ATOM 943 N N . TRP A 1 113 ? -3.478 -3.894 -12.042 1.00 72.44 113 TRP A N 1
ATOM 944 C CA . TRP A 1 113 ? -2.975 -3.544 -13.365 1.00 72.44 113 TRP A CA 1
ATOM 945 C C . TRP A 1 113 ? -1.812 -4.478 -13.705 1.00 72.44 113 TRP A C 1
ATOM 947 O O . TRP A 1 113 ? -0.669 -4.255 -13.320 1.00 72.44 113 TRP A O 1
ATOM 957 N N . ALA A 1 114 ? -2.130 -5.552 -14.417 1.00 75.81 114 ALA A N 1
ATOM 958 C CA . ALA A 1 114 ? -1.160 -6.375 -15.109 1.00 75.81 114 ALA A CA 1
ATOM 959 C C . ALA A 1 114 ? -1.062 -5.871 -16.549 1.00 75.81 114 ALA A C 1
ATOM 961 O O . ALA A 1 114 ? -2.074 -5.726 -17.245 1.00 75.81 114 ALA A O 1
ATOM 962 N N . ALA A 1 115 ? 0.158 -5.598 -17.002 1.00 81.12 115 ALA A N 1
ATOM 963 C CA . ALA A 1 115 ? 0.396 -5.162 -18.364 1.00 81.12 115 ALA A CA 1
ATOM 964 C C . ALA A 1 115 ? -0.124 -6.240 -19.351 1.00 81.12 115 ALA A C 1
ATOM 966 O O . ALA A 1 115 ? 0.285 -7.401 -19.268 1.00 81.12 115 ALA A O 1
ATOM 967 N N . PRO A 1 116 ? -1.046 -5.912 -20.281 1.00 86.25 116 PRO A N 1
ATOM 968 C CA . PRO A 1 116 ? -1.673 -6.921 -21.135 1.00 86.25 116 PRO A CA 1
ATOM 969 C C . PRO A 1 116 ? -0.657 -7.660 -22.014 1.00 86.25 116 PRO A C 1
ATOM 971 O O . PRO A 1 116 ? 0.237 -7.040 -22.582 1.00 86.25 116 PRO A O 1
ATOM 974 N N . GLY A 1 117 ? -0.849 -8.958 -22.267 1.00 85.94 117 GLY A N 1
ATOM 975 C CA . GLY A 1 117 ? 0.058 -9.724 -23.143 1.00 85.94 117 GLY A CA 1
ATOM 976 C C . GLY A 1 117 ? 0.163 -9.183 -24.582 1.00 85.94 117 GLY A C 1
ATOM 977 O O . GLY A 1 117 ? 1.173 -9.367 -25.256 1.00 85.94 117 GLY A O 1
ATOM 978 N N . ALA A 1 118 ? -0.853 -8.460 -25.066 1.00 90.44 118 ALA A N 1
ATOM 979 C CA . ALA A 1 118 ? -0.766 -7.737 -26.336 1.00 90.44 118 ALA A CA 1
ATOM 980 C C . ALA A 1 118 ? 0.265 -6.593 -26.287 1.00 90.44 118 ALA A C 1
ATOM 982 O O . ALA A 1 118 ? 0.972 -6.371 -27.269 1.00 90.44 118 ALA A O 1
ATOM 983 N N . LEU A 1 119 ? 0.380 -5.901 -25.148 1.00 92.56 119 LEU A N 1
ATOM 984 C CA . LEU A 1 119 ? 1.366 -4.843 -24.937 1.00 92.56 119 LEU A CA 1
ATOM 985 C C . LEU A 1 119 ? 2.789 -5.404 -24.996 1.00 92.56 119 LEU A C 1
ATOM 987 O O . LEU A 1 119 ? 3.634 -4.803 -25.652 1.00 92.56 119 LEU A O 1
ATOM 991 N N . GLN A 1 120 ? 3.036 -6.583 -24.412 1.00 92.38 120 GLN A N 1
ATOM 992 C CA . GLN A 1 120 ? 4.334 -7.260 -24.514 1.00 92.38 120 GLN A CA 1
ATOM 993 C C . GLN A 1 120 ? 4.763 -7.451 -25.973 1.00 92.38 120 GLN A C 1
ATOM 995 O O . GLN A 1 120 ? 5.875 -7.080 -26.339 1.00 92.38 120 GLN A O 1
ATOM 1000 N N . LYS A 1 121 ? 3.866 -7.958 -26.827 1.00 91.19 121 LYS A N 1
ATOM 1001 C CA . LYS A 1 121 ? 4.156 -8.186 -28.254 1.00 91.19 121 LYS A CA 1
ATOM 1002 C C . LYS A 1 121 ? 4.482 -6.886 -28.996 1.00 91.19 121 LYS A C 1
ATOM 1004 O O . LYS A 1 121 ? 5.423 -6.843 -29.785 1.00 91.19 121 LYS A O 1
ATOM 1009 N N . TRP A 1 122 ? 3.732 -5.814 -28.732 1.00 94.69 122 TRP A N 1
ATOM 1010 C CA . TRP A 1 122 ? 3.987 -4.501 -29.336 1.00 94.69 122 TRP A CA 1
ATOM 1011 C C . TRP A 1 122 ? 5.303 -3.880 -28.867 1.00 94.69 122 TRP A C 1
ATOM 1013 O O . TRP A 1 122 ? 6.015 -3.271 -29.666 1.00 94.69 122 TRP A O 1
ATOM 1023 N N . LEU A 1 123 ? 5.649 -4.051 -27.593 1.00 95.69 123 LEU A N 1
ATOM 1024 C CA . LEU A 1 123 ? 6.918 -3.582 -27.048 1.00 95.69 123 LEU A CA 1
ATOM 1025 C C . LEU A 1 123 ? 8.104 -4.389 -27.586 1.00 95.69 123 LEU A C 1
ATOM 1027 O O . LEU A 1 123 ? 9.116 -3.786 -27.926 1.00 95.69 123 LEU A O 1
ATOM 1031 N N . GLN A 1 124 ? 7.969 -5.708 -27.754 1.00 94.75 124 GLN A N 1
ATOM 1032 C CA . GLN A 1 124 ? 8.977 -6.548 -28.416 1.00 94.75 124 GLN A CA 1
ATOM 1033 C C . GLN A 1 124 ? 9.227 -6.093 -29.857 1.00 94.75 124 GLN A C 1
ATOM 1035 O O . GLN A 1 124 ? 10.372 -5.834 -30.223 1.00 94.75 124 GLN A O 1
ATOM 1040 N N . LEU A 1 125 ? 8.164 -5.887 -30.645 1.00 94.25 125 LEU A N 1
ATOM 1041 C CA . LEU A 1 125 ? 8.284 -5.358 -32.008 1.00 94.25 125 LEU A CA 1
ATOM 1042 C C . LEU A 1 125 ? 8.948 -3.971 -32.022 1.00 94.25 125 LEU A C 1
ATOM 1044 O O . LEU A 1 125 ? 9.802 -3.687 -32.859 1.00 94.25 125 LEU A O 1
ATOM 1048 N N . THR A 1 126 ? 8.580 -3.104 -31.077 1.00 96.50 126 THR A N 1
ATOM 1049 C CA . THR A 1 126 ? 9.153 -1.756 -30.958 1.00 96.50 126 THR A CA 1
ATOM 1050 C C . THR A 1 126 ? 10.644 -1.817 -30.621 1.00 96.50 126 THR A C 1
ATOM 1052 O O . THR A 1 126 ? 11.441 -1.115 -31.245 1.00 96.50 126 THR A O 1
ATOM 1055 N N . HIS A 1 127 ? 11.039 -2.684 -29.685 1.00 96.50 127 HIS A N 1
ATOM 1056 C CA . HIS A 1 127 ? 12.437 -2.946 -29.355 1.00 96.50 127 HIS A CA 1
ATOM 1057 C C . HIS A 1 127 ? 13.208 -3.457 -30.580 1.00 96.50 127 HIS A C 1
ATOM 1059 O O . HIS A 1 127 ? 14.280 -2.937 -30.884 1.00 96.50 127 HIS A O 1
ATOM 1065 N N . GLU A 1 128 ? 12.661 -4.419 -31.324 1.00 94.88 128 GLU A N 1
ATOM 1066 C CA . GLU A 1 128 ? 13.286 -4.969 -32.534 1.00 94.88 128 GLU A CA 1
ATOM 1067 C C . GLU A 1 128 ? 13.518 -3.904 -33.611 1.00 94.88 128 GLU A C 1
ATOM 1069 O O . GLU A 1 128 ? 14.625 -3.787 -34.144 1.00 94.88 128 GLU A O 1
ATOM 1074 N N . VAL A 1 129 ? 12.504 -3.084 -33.897 1.00 96.38 129 VAL A N 1
ATOM 1075 C CA . VAL A 1 129 ? 12.611 -1.970 -34.849 1.00 96.38 129 VAL A CA 1
ATOM 1076 C C . VAL A 1 129 ? 13.669 -0.965 -34.382 1.00 96.38 129 VAL A C 1
ATOM 1078 O O . VAL A 1 129 ? 14.522 -0.539 -35.164 1.00 96.38 129 VAL A O 1
ATOM 1081 N N . GLU A 1 130 ? 13.681 -0.621 -33.095 1.00 97.06 130 GLU A N 1
ATOM 1082 C CA . GLU A 1 130 ? 14.681 0.282 -32.529 1.00 97.06 130 GLU A CA 1
ATOM 1083 C C . GLU A 1 130 ? 16.109 -0.292 -32.627 1.00 97.06 130 GLU A C 1
ATOM 1085 O O . GLU A 1 130 ? 17.050 0.435 -32.959 1.00 97.06 130 GLU A O 1
ATOM 1090 N N . VAL A 1 131 ? 16.290 -1.600 -32.402 1.00 96.06 131 VAL A N 1
ATOM 1091 C CA . VAL A 1 131 ? 17.574 -2.298 -32.597 1.00 96.06 131 VAL A CA 1
ATOM 1092 C C . VAL A 1 131 ? 18.054 -2.162 -34.040 1.00 96.06 131 VAL A C 1
ATOM 1094 O O . VAL A 1 131 ? 19.235 -1.882 -34.263 1.00 96.06 131 VAL A O 1
ATOM 1097 N N . GLN A 1 132 ? 17.165 -2.324 -35.022 1.00 96.06 132 GLN A N 1
ATOM 1098 C CA . GLN A 1 132 ? 17.514 -2.173 -36.435 1.00 96.06 132 GLN A CA 1
ATOM 1099 C C . GLN A 1 132 ? 17.992 -0.749 -36.748 1.00 96.06 132 GLN A C 1
ATOM 1101 O O . GLN A 1 132 ? 19.067 -0.580 -37.330 1.00 96.06 132 GLN A O 1
ATOM 1106 N N . TYR A 1 133 ? 17.259 0.275 -36.301 1.00 97.31 133 TYR A N 1
ATOM 1107 C CA . TYR A 1 133 ? 17.662 1.674 -36.481 1.00 97.31 133 TYR A CA 1
ATOM 1108 C C . TYR A 1 133 ? 18.999 1.988 -35.808 1.00 97.31 133 TYR A C 1
ATOM 1110 O O . TYR A 1 133 ? 19.871 2.617 -36.416 1.00 97.31 133 TYR A O 1
ATOM 1118 N N . TYR A 1 134 ? 19.190 1.515 -34.574 1.00 97.88 134 TYR A N 1
ATOM 1119 C CA . TYR A 1 134 ? 20.450 1.663 -33.856 1.00 97.88 134 TYR A CA 1
ATOM 1120 C C . TYR A 1 134 ? 21.615 1.040 -34.636 1.00 97.88 134 TYR A C 1
ATOM 1122 O O . TYR A 1 134 ? 22.652 1.682 -34.812 1.00 97.88 134 TYR A O 1
ATOM 1130 N N . ASN A 1 135 ? 21.440 -0.181 -35.147 1.00 97.69 135 ASN A N 1
ATOM 1131 C CA . ASN A 1 135 ? 22.478 -0.893 -35.889 1.00 97.69 135 ASN A CA 1
ATOM 1132 C C . ASN A 1 135 ? 22.857 -0.172 -37.186 1.00 97.69 135 ASN A C 1
ATOM 1134 O O . ASN A 1 135 ? 24.043 -0.050 -37.486 1.00 97.69 135 ASN A O 1
ATOM 1138 N N . VAL A 1 136 ? 21.879 0.371 -37.915 1.00 98.00 136 VAL A N 1
ATOM 1139 C CA . VAL A 1 136 ? 22.133 1.192 -39.110 1.00 98.00 136 VAL A CA 1
ATOM 1140 C C . VAL A 1 136 ? 22.910 2.459 -38.736 1.00 98.00 136 VAL A C 1
ATOM 1142 O O . VAL A 1 136 ? 23.915 2.780 -39.375 1.00 98.00 136 VAL A O 1
ATOM 1145 N N . LYS A 1 137 ? 22.507 3.168 -37.669 1.00 97.25 137 LYS A N 1
ATOM 1146 C CA . LYS A 1 137 ? 23.222 4.368 -37.193 1.00 97.25 137 LYS A CA 1
ATOM 1147 C C . LYS A 1 137 ? 24.660 4.033 -36.777 1.00 97.25 137 LYS A C 1
ATOM 1149 O O . LYS A 1 137 ? 25.585 4.758 -37.143 1.00 97.25 137 LYS A O 1
ATOM 1154 N N . LYS A 1 138 ? 24.857 2.916 -36.072 1.00 98.25 138 LYS A N 1
ATOM 1155 C CA . LYS A 1 138 ? 26.172 2.408 -35.665 1.00 98.25 138 LYS A CA 1
ATOM 1156 C C . LYS A 1 138 ? 27.062 2.101 -36.870 1.00 98.25 138 LYS A C 1
ATOM 1158 O O . LYS A 1 138 ? 28.171 2.623 -36.934 1.00 98.25 138 LYS A O 1
ATOM 1163 N N . GLN A 1 139 ? 26.570 1.330 -37.839 1.00 98.31 139 GLN A N 1
ATOM 1164 C CA . GLN A 1 139 ? 27.321 1.000 -39.056 1.00 98.31 139 GLN A CA 1
ATOM 1165 C C . GLN A 1 139 ? 27.718 2.256 -39.842 1.00 98.31 139 GLN A C 1
ATOM 1167 O O . GLN A 1 139 ? 28.842 2.359 -40.333 1.00 98.31 139 GLN A O 1
ATOM 1172 N N . ASN A 1 140 ? 26.828 3.249 -39.925 1.00 97.94 140 ASN A N 1
ATOM 1173 C CA . ASN A 1 140 ? 27.137 4.523 -40.569 1.00 97.94 140 ASN A CA 1
ATOM 1174 C C . ASN A 1 140 ? 28.248 5.289 -39.834 1.00 97.94 140 ASN A C 1
ATOM 1176 O O . ASN A 1 140 ? 29.159 5.800 -40.487 1.00 97.94 140 ASN A O 1
ATOM 1180 N N . ALA A 1 141 ? 28.221 5.334 -38.499 1.00 98.00 141 ALA A N 1
ATOM 1181 C CA . ALA A 1 141 ? 29.283 5.953 -37.704 1.00 98.00 141 ALA A CA 1
ATOM 1182 C C . ALA A 1 141 ? 30.630 5.218 -37.865 1.00 98.00 141 ALA A C 1
ATOM 1184 O O . ALA A 1 141 ? 31.675 5.850 -38.029 1.00 98.00 141 ALA A O 1
ATOM 1185 N N . GLU A 1 142 ? 30.618 3.883 -37.897 1.00 97.25 142 GLU A N 1
ATOM 1186 C CA . GLU A 1 142 ? 31.809 3.059 -38.149 1.00 97.25 142 GLU A CA 1
ATOM 1187 C C . GLU A 1 142 ? 32.382 3.301 -39.553 1.00 97.25 142 GLU A C 1
ATOM 1189 O O . GLU A 1 142 ? 33.596 3.452 -39.715 1.00 97.25 142 GLU A O 1
ATOM 1194 N N . LYS A 1 143 ? 31.518 3.428 -40.567 1.00 97.75 143 LYS A N 1
ATOM 1195 C CA . LYS A 1 143 ? 31.919 3.777 -41.936 1.00 97.75 143 LYS A CA 1
ATOM 1196 C C . LYS A 1 143 ? 32.523 5.180 -42.014 1.00 97.75 143 LYS A C 1
ATOM 1198 O O . LYS A 1 143 ? 33.542 5.362 -42.679 1.00 97.75 143 LYS A O 1
ATOM 1203 N N . GLN A 1 144 ? 31.940 6.166 -41.328 1.00 96.06 144 GLN A N 1
ATOM 1204 C CA . GLN A 1 144 ? 32.505 7.519 -41.247 1.00 96.06 144 GLN A CA 1
ATOM 1205 C C . GLN A 1 144 ? 33.901 7.503 -40.614 1.00 96.06 144 GLN A C 1
ATOM 1207 O O . GLN A 1 144 ? 34.820 8.129 -41.144 1.00 96.06 144 GLN A O 1
ATOM 1212 N N . LEU A 1 145 ? 34.089 6.736 -39.535 1.00 96.69 145 LEU A N 1
ATOM 1213 C CA . LEU A 1 145 ? 35.399 6.564 -38.908 1.00 96.69 145 LEU A CA 1
ATOM 1214 C C . LEU A 1 145 ? 36.413 5.932 -39.863 1.00 96.69 145 LEU A C 1
ATOM 1216 O O . LEU A 1 145 ? 37.557 6.385 -39.917 1.00 96.69 145 LEU A O 1
ATOM 1220 N N . LEU A 1 146 ? 36.015 4.895 -40.601 1.00 96.88 146 LEU A N 1
ATOM 1221 C CA . LEU A 1 146 ? 36.884 4.238 -41.574 1.00 96.88 146 LEU A CA 1
ATOM 1222 C C . LEU A 1 146 ? 37.354 5.226 -42.649 1.00 96.88 146 LEU A C 1
ATOM 1224 O O . LEU A 1 146 ? 38.556 5.361 -42.866 1.00 96.88 146 LEU A O 1
ATOM 1228 N N . LEU A 1 147 ? 36.429 5.979 -43.250 1.00 94.56 147 LEU A N 1
ATOM 1229 C CA . LEU A 1 147 ? 36.751 6.978 -44.274 1.00 94.56 147 LEU A CA 1
ATOM 1230 C C . LEU A 1 147 ? 37.661 8.092 -43.735 1.00 94.56 147 LEU A C 1
ATOM 1232 O O . LEU A 1 147 ? 38.593 8.514 -44.423 1.00 94.56 147 LEU A O 1
ATOM 1236 N N . ALA A 1 148 ? 37.436 8.544 -42.497 1.00 94.44 148 ALA A N 1
ATOM 1237 C CA . ALA A 1 148 ? 38.295 9.528 -41.844 1.00 94.44 148 ALA A CA 1
ATOM 1238 C C . ALA A 1 148 ? 39.724 8.988 -41.626 1.00 94.44 148 ALA A C 1
ATOM 1240 O O . ALA A 1 148 ? 40.702 9.675 -41.928 1.00 94.44 148 ALA A O 1
ATOM 1241 N N . LYS A 1 149 ? 39.860 7.731 -41.176 1.00 94.38 149 LYS A N 1
ATOM 1242 C CA . LYS A 1 149 ? 41.161 7.055 -41.011 1.00 94.38 149 LYS A CA 1
ATOM 1243 C C . LYS A 1 149 ? 41.895 6.883 -42.341 1.00 94.38 149 LYS A C 1
ATOM 1245 O O . LYS A 1 149 ? 43.091 7.155 -42.418 1.00 94.38 149 LYS A O 1
ATOM 1250 N N . GLU A 1 150 ? 41.192 6.468 -43.392 1.00 94.12 150 GLU A N 1
ATOM 1251 C CA . GLU A 1 150 ? 41.768 6.346 -44.735 1.00 94.12 150 GLU A CA 1
ATOM 1252 C C . GLU A 1 150 ? 42.241 7.696 -45.283 1.00 94.12 150 GLU A C 1
ATOM 1254 O O . GLU A 1 150 ? 43.311 7.774 -45.892 1.00 94.12 150 GLU A O 1
ATOM 1259 N N . GLY A 1 151 ? 41.470 8.765 -45.056 1.00 90.31 151 GLY A N 1
ATOM 1260 C CA . GLY A 1 151 ? 41.859 10.134 -45.392 1.00 90.31 151 GLY A CA 1
ATOM 1261 C C . GLY A 1 151 ? 43.158 10.545 -44.699 1.00 90.31 151 GLY A C 1
ATOM 1262 O O . GLY A 1 151 ? 44.105 10.968 -45.365 1.00 90.31 151 GLY A O 1
ATOM 1263 N N . ALA A 1 152 ? 43.246 10.327 -43.386 1.00 89.69 152 ALA A N 1
ATOM 1264 C CA . ALA A 1 152 ? 44.436 10.630 -42.594 1.00 89.69 152 ALA A CA 1
ATOM 1265 C C . ALA A 1 152 ? 45.678 9.854 -43.066 1.00 89.69 152 ALA A C 1
ATOM 1267 O O . ALA A 1 152 ? 46.752 10.433 -43.245 1.00 89.69 152 ALA A O 1
ATOM 1268 N N . GLU A 1 153 ? 45.540 8.555 -43.346 1.00 90.38 153 GLU A N 1
ATOM 1269 C CA . GLU A 1 153 ? 46.645 7.735 -43.854 1.00 90.38 153 GLU A CA 1
ATOM 1270 C C . GLU A 1 153 ? 47.090 8.160 -45.264 1.00 90.38 153 GLU A C 1
ATOM 1272 O O . GLU A 1 153 ? 48.287 8.151 -45.562 1.00 90.38 153 GLU A O 1
ATOM 1277 N N . LYS A 1 154 ? 46.171 8.609 -46.132 1.00 87.19 154 LYS A N 1
ATOM 1278 C CA . LYS A 1 154 ? 46.527 9.181 -47.444 1.00 87.19 154 LYS A CA 1
ATOM 1279 C C . LYS A 1 154 ? 47.360 10.457 -47.296 1.00 87.19 154 LYS A C 1
ATOM 1281 O O . LYS A 1 154 ? 48.360 10.596 -48.002 1.00 87.19 154 LYS A O 1
ATOM 1286 N N . ILE A 1 155 ? 46.996 11.358 -46.378 1.00 82.75 155 ILE A N 1
ATOM 1287 C CA . ILE A 1 155 ? 47.778 12.574 -46.086 1.00 82.75 155 ILE A CA 1
ATOM 1288 C C . ILE A 1 155 ? 49.166 12.210 -45.555 1.00 82.75 155 ILE A C 1
ATOM 1290 O O . ILE A 1 155 ? 50.175 12.694 -46.069 1.00 82.75 155 ILE A O 1
ATOM 1294 N N . LYS A 1 156 ? 49.234 11.294 -44.586 1.00 84.75 156 LYS A N 1
ATOM 1295 C CA . LYS A 1 156 ? 50.492 10.804 -44.010 1.00 84.75 156 LYS A CA 1
ATOM 1296 C C . LYS A 1 156 ? 51.418 10.194 -45.065 1.00 84.75 156 LYS A C 1
ATOM 1298 O O . LYS A 1 156 ? 52.605 10.512 -45.083 1.00 84.75 156 LYS A O 1
ATOM 1303 N N . LYS A 1 157 ? 50.887 9.369 -45.978 1.00 83.50 157 LYS A N 1
ATOM 1304 C CA . LYS A 1 157 ? 51.653 8.798 -47.099 1.00 83.50 157 LYS A CA 1
ATOM 1305 C C . LYS A 1 157 ? 52.165 9.879 -48.048 1.00 83.50 157 LYS A C 1
ATOM 1307 O O . LYS A 1 157 ? 53.349 9.870 -48.362 1.00 83.50 157 LYS A O 1
ATOM 1312 N N . LYS A 1 158 ? 51.314 10.829 -48.459 1.00 77.44 158 LYS A N 1
ATOM 1313 C CA . LYS A 1 158 ? 51.715 11.948 -49.333 1.00 77.44 158 LYS A CA 1
ATOM 1314 C C . LYS A 1 158 ? 52.834 12.780 -48.706 1.00 77.44 158 LYS A C 1
ATOM 1316 O O . LYS A 1 158 ? 53.821 13.054 -49.381 1.00 77.44 158 LYS A O 1
ATOM 1321 N N . ARG A 1 159 ? 52.742 13.091 -47.409 1.00 73.31 159 ARG A N 1
ATOM 1322 C CA . ARG A 1 159 ? 53.776 13.832 -46.665 1.00 73.31 159 ARG A CA 1
ATOM 1323 C C . ARG A 1 159 ? 55.142 13.132 -46.660 1.00 73.31 159 ARG A C 1
ATOM 1325 O O . ARG A 1 159 ? 56.159 13.810 -46.655 1.00 73.31 159 ARG A O 1
ATOM 1332 N N . ASN A 1 160 ? 55.168 11.800 -46.690 1.00 72.69 160 ASN A N 1
ATOM 1333 C CA . ASN A 1 160 ? 56.399 11.004 -46.643 1.00 72.69 160 ASN A CA 1
ATOM 1334 C C . ASN A 1 160 ? 57.026 10.731 -48.032 1.00 72.69 160 ASN A C 1
ATOM 1336 O O . ASN A 1 160 ? 58.035 10.034 -48.108 1.00 72.69 160 ASN A O 1
ATOM 1340 N N . THR A 1 161 ? 56.448 11.237 -49.130 1.00 73.75 161 THR A N 1
ATOM 1341 C CA . THR A 1 161 ? 57.003 11.075 -50.493 1.00 73.75 161 THR A CA 1
ATOM 1342 C C . THR A 1 161 ? 57.911 12.245 -50.893 1.00 73.75 161 THR A C 1
ATOM 1344 O O . THR A 1 161 ? 57.690 13.372 -50.461 1.00 73.75 161 THR A O 1
ATOM 1347 N N . LEU A 1 162 ? 58.923 11.989 -51.738 1.00 56.91 162 LEU A N 1
ATOM 1348 C CA . LEU A 1 162 ? 60.033 12.912 -52.065 1.00 56.91 162 LEU A CA 1
ATOM 1349 C C . LEU A 1 162 ? 59.626 14.280 -52.664 1.00 56.9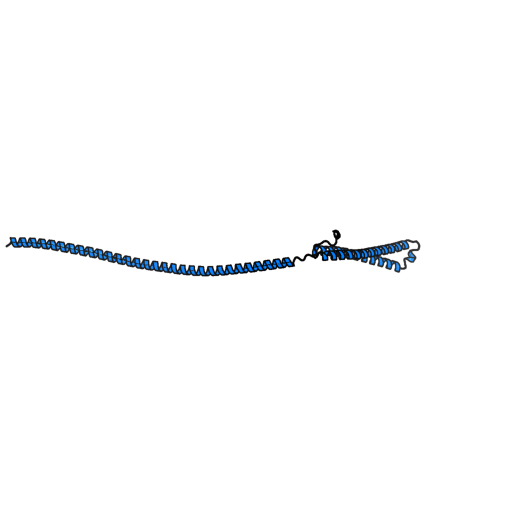1 162 LEU A C 1
ATOM 1351 O O . LEU A 1 162 ? 60.390 15.229 -52.550 1.00 56.91 162 LEU A O 1
ATOM 1355 N N . PHE A 1 163 ? 58.426 14.414 -53.241 1.00 59.81 163 PHE A N 1
ATOM 1356 C CA . PHE A 1 163 ? 57.861 15.690 -53.731 1.00 59.81 163 PHE A CA 1
ATOM 1357 C C . PHE A 1 163 ? 56.654 16.179 -52.895 1.00 59.81 163 PHE A C 1
ATOM 1359 O O . PHE A 1 163 ? 55.947 17.114 -53.270 1.00 59.81 163 PHE A O 1
ATOM 1366 N N . GLY A 1 164 ? 56.385 15.534 -51.757 1.00 57.41 164 GLY A N 1
ATOM 1367 C CA . GLY A 1 164 ? 55.154 15.677 -50.977 1.00 57.41 164 GLY A CA 1
ATOM 1368 C C . GLY A 1 164 ? 55.028 16.969 -50.169 1.00 57.41 164 GLY A C 1
ATOM 1369 O O . GLY A 1 164 ? 53.912 17.416 -49.906 1.00 57.41 164 GLY A O 1
ATOM 1370 N N . THR A 1 165 ? 56.141 17.610 -49.811 1.00 56.31 165 THR A N 1
ATOM 1371 C CA . THR A 1 165 ? 56.153 18.867 -49.041 1.00 56.31 165 THR A CA 1
ATOM 1372 C C . THR A 1 165 ? 55.577 20.052 -49.818 1.00 56.31 165 THR A C 1
ATOM 1374 O O . THR A 1 165 ? 54.995 20.939 -49.203 1.00 56.31 165 THR A O 1
ATOM 1377 N N . PHE A 1 166 ? 55.648 20.044 -51.155 1.00 53.91 166 PHE A N 1
ATOM 1378 C CA . PHE A 1 166 ? 55.111 21.125 -51.994 1.00 53.91 166 PHE A CA 1
ATOM 1379 C C . PHE A 1 166 ? 53.590 21.012 -52.227 1.00 53.91 166 PHE A C 1
ATOM 1381 O O . PHE A 1 166 ? 52.919 22.019 -52.403 1.00 53.91 166 PHE A O 1
ATOM 1388 N N . HIS A 1 167 ? 53.018 19.798 -52.190 1.00 53.62 167 HIS A N 1
ATOM 1389 C CA . HIS A 1 167 ? 51.580 19.558 -52.420 1.00 53.62 167 HIS A CA 1
ATOM 1390 C C . HIS A 1 167 ? 50.726 19.550 -51.142 1.00 53.62 167 HIS A C 1
ATOM 1392 O O . HIS A 1 167 ? 49.538 19.858 -51.199 1.00 53.62 167 HIS A O 1
ATOM 1398 N N . VAL A 1 168 ? 51.302 19.202 -49.986 1.00 56.22 168 VAL A N 1
ATOM 1399 C CA . VAL A 1 168 ? 50.588 19.205 -48.692 1.00 56.22 168 VAL A CA 1
ATOM 1400 C C . VAL A 1 168 ? 50.348 20.632 -48.165 1.00 56.22 168 VAL A C 1
ATOM 1402 O O . VAL A 1 168 ? 49.464 20.834 -47.341 1.00 56.22 168 VAL A O 1
ATOM 1405 N N . ALA A 1 169 ? 51.068 21.635 -48.682 1.00 53.66 169 ALA A N 1
ATOM 1406 C CA . ALA A 1 169 ? 50.923 23.045 -48.309 1.00 53.66 169 ALA A CA 1
ATOM 1407 C C . ALA A 1 169 ? 49.635 23.725 -48.833 1.00 53.66 169 ALA A C 1
ATOM 1409 O O . ALA A 1 169 ? 49.348 24.859 -48.453 1.00 53.66 169 ALA A O 1
ATOM 1410 N N . HIS A 1 170 ? 48.829 23.049 -49.661 1.00 57.19 170 HIS A N 1
ATOM 1411 C CA . HIS A 1 170 ? 47.460 23.481 -49.951 1.00 57.19 170 HIS A CA 1
ATOM 1412 C C . HIS A 1 170 ? 46.539 23.007 -48.809 1.00 57.19 170 HIS A C 1
ATOM 1414 O O . HIS A 1 170 ? 46.017 21.892 -48.827 1.00 57.19 170 HIS A O 1
ATOM 1420 N N . SER A 1 171 ? 46.393 23.856 -47.789 1.00 58.09 171 SER A N 1
ATOM 1421 C CA . SER A 1 171 ? 45.769 23.594 -46.477 1.00 58.09 171 SER A CA 1
ATOM 1422 C C . SER A 1 171 ? 44.360 22.980 -46.491 1.00 58.09 171 SER A C 1
ATOM 1424 O O . SER A 1 171 ? 43.990 22.287 -45.548 1.00 58.09 171 SER A O 1
ATOM 1426 N N . SER A 1 172 ? 43.593 23.133 -47.573 1.00 62.88 172 SER A N 1
ATOM 1427 C CA . SER A 1 172 ? 42.190 22.696 -47.645 1.00 62.88 172 SER A CA 1
ATOM 1428 C C . SER A 1 172 ? 41.972 21.184 -47.482 1.00 62.88 172 SER A C 1
ATOM 1430 O O . SER A 1 172 ? 40.921 20.767 -47.000 1.00 62.88 172 SER A O 1
ATOM 1432 N N . SER A 1 173 ? 42.944 20.341 -47.852 1.00 71.25 173 SER A N 1
ATOM 1433 C CA . SER A 1 173 ? 42.813 18.879 -47.718 1.00 71.25 173 SER A CA 1
ATOM 1434 C C . SER A 1 173 ? 43.111 18.364 -46.309 1.00 71.25 173 SER A C 1
ATOM 1436 O O . SER A 1 173 ? 42.710 17.243 -45.994 1.00 71.25 173 SER A O 1
ATOM 1438 N N . LEU A 1 174 ? 43.854 19.120 -45.499 1.00 78.25 174 LEU A N 1
ATOM 1439 C CA . LEU A 1 174 ? 44.150 18.755 -44.114 1.00 78.25 174 LEU A CA 1
ATOM 1440 C C . LEU A 1 174 ? 42.958 19.117 -43.227 1.00 78.25 174 LEU A C 1
ATOM 1442 O O . LEU A 1 174 ? 42.463 18.254 -42.506 1.00 78.25 174 LEU A O 1
ATOM 1446 N N . ASP A 1 175 ? 42.423 20.325 -43.412 1.00 84.44 175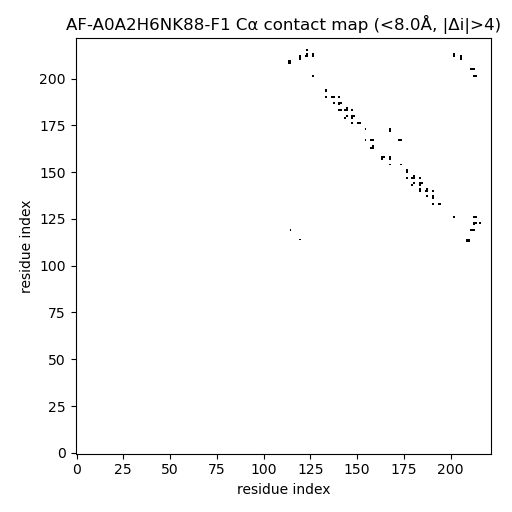 ASP A N 1
ATOM 1447 C CA . ASP A 1 175 ? 41.235 20.808 -42.705 1.00 84.44 175 ASP A CA 1
ATOM 1448 C C . ASP A 1 175 ? 40.007 19.909 -42.962 1.00 84.44 175 ASP A C 1
ATOM 1450 O O . ASP A 1 175 ? 39.280 19.562 -42.032 1.00 84.44 175 ASP A O 1
ATOM 1454 N N . ASP A 1 176 ? 39.794 19.446 -44.204 1.00 87.25 176 ASP A N 1
ATOM 1455 C CA . ASP A 1 176 ? 38.703 18.513 -44.548 1.00 87.25 176 ASP A CA 1
ATOM 1456 C C . ASP A 1 176 ? 38.847 17.144 -43.852 1.00 87.25 176 ASP A C 1
ATOM 1458 O O . ASP A 1 176 ? 37.866 16.563 -43.379 1.00 87.25 176 ASP A O 1
ATOM 1462 N N . VAL A 1 177 ? 40.071 16.616 -43.753 1.00 89.38 177 VAL A N 1
ATOM 1463 C CA . VAL A 1 177 ? 40.328 15.348 -43.053 1.00 89.38 177 VAL A CA 1
ATOM 1464 C C . VAL A 1 177 ? 40.137 15.512 -41.545 1.00 89.38 177 VAL A C 1
ATOM 1466 O O . VAL A 1 177 ? 39.502 14.655 -40.928 1.00 89.38 177 VAL A O 1
ATOM 1469 N N . ASP A 1 178 ? 40.612 16.610 -40.959 1.00 90.81 178 ASP A N 1
ATOM 1470 C CA . ASP A 1 178 ? 40.429 16.904 -39.536 1.00 90.81 178 ASP A CA 1
ATOM 1471 C C . ASP A 1 178 ? 38.948 17.084 -39.182 1.00 90.81 178 ASP A C 1
ATOM 1473 O O . ASP A 1 178 ? 38.467 16.479 -38.216 1.00 90.81 178 ASP A O 1
ATOM 1477 N N . HIS A 1 179 ? 38.182 17.798 -40.013 1.00 94.81 179 HIS A N 1
ATOM 1478 C CA . HIS A 1 179 ? 36.730 17.884 -39.867 1.00 94.81 179 HIS A CA 1
ATOM 1479 C C . HIS A 1 179 ? 36.066 16.503 -39.924 1.00 94.81 179 HIS A C 1
ATOM 1481 O O . HIS A 1 179 ? 35.277 16.170 -39.037 1.00 94.81 179 HIS A O 1
ATOM 1487 N N . LYS A 1 180 ? 36.425 15.649 -40.892 1.00 94.31 180 LYS A N 1
ATOM 1488 C CA . LYS A 1 180 ? 35.892 14.275 -40.988 1.00 94.31 180 LYS A CA 1
ATOM 1489 C C . LYS A 1 180 ? 36.217 13.427 -39.760 1.00 94.31 180 LYS A C 1
ATOM 1491 O O . LYS A 1 180 ? 35.371 12.646 -39.324 1.00 94.31 180 LYS A O 1
ATOM 1496 N N . ILE A 1 181 ? 37.409 13.576 -39.180 1.00 94.88 181 ILE A N 1
ATOM 1497 C CA . ILE A 1 181 ? 37.793 12.884 -37.941 1.00 94.88 181 ILE A CA 1
ATOM 1498 C C . ILE A 1 181 ? 36.926 13.353 -36.771 1.00 94.88 181 ILE A C 1
ATOM 1500 O O . ILE A 1 181 ? 36.437 12.517 -36.006 1.00 94.88 181 ILE A O 1
ATOM 1504 N N . LEU A 1 182 ? 36.732 14.665 -36.619 1.00 96.50 182 LEU A N 1
ATOM 1505 C CA . LEU A 1 182 ? 35.902 15.226 -35.551 1.00 96.50 182 LEU A CA 1
ATOM 1506 C C . LEU A 1 182 ? 34.449 14.758 -35.673 1.00 96.50 182 LEU A C 1
ATOM 1508 O O . LEU A 1 182 ? 33.897 14.236 -34.703 1.00 96.50 182 LEU A O 1
ATOM 1512 N N . THR A 1 183 ? 33.864 14.844 -36.869 1.00 96.69 183 THR A N 1
ATOM 1513 C CA . THR A 1 183 ? 32.495 14.378 -37.126 1.00 96.69 183 THR A CA 1
ATOM 1514 C C . THR A 1 183 ? 32.348 12.879 -36.867 1.00 96.69 183 THR A C 1
ATOM 1516 O O . THR A 1 183 ? 31.397 12.468 -36.206 1.00 96.69 183 THR A O 1
ATOM 1519 N N . ALA A 1 184 ? 33.308 12.051 -37.294 1.00 97.19 184 ALA A N 1
ATOM 1520 C CA . ALA A 1 184 ? 33.269 10.613 -37.028 1.00 97.19 184 ALA A CA 1
ATOM 1521 C C . ALA A 1 184 ? 33.352 10.290 -35.525 1.00 97.19 184 ALA A C 1
ATOM 1523 O O . ALA A 1 184 ? 32.629 9.422 -35.032 1.00 97.19 184 ALA A O 1
ATOM 1524 N N . LYS A 1 185 ? 34.203 10.999 -34.769 1.00 96.81 185 LYS A N 1
ATOM 1525 C CA . LYS A 1 185 ? 34.283 10.852 -33.305 1.00 96.81 185 LYS A CA 1
ATOM 1526 C C . LYS A 1 185 ? 32.972 11.242 -32.628 1.00 96.81 185 LYS A C 1
ATOM 1528 O O . LYS A 1 185 ? 32.520 10.529 -31.733 1.00 96.81 185 LYS A O 1
ATOM 1533 N N . GLN A 1 186 ? 32.357 12.339 -33.063 1.00 97.88 186 GLN A N 1
ATOM 1534 C CA . GLN A 1 186 ? 31.061 12.772 -32.551 1.00 97.88 186 GLN A CA 1
ATOM 1535 C C . GLN A 1 186 ? 29.974 11.727 -32.833 1.00 97.88 186 GLN A C 1
ATOM 1537 O O . GLN A 1 186 ? 29.284 11.315 -31.903 1.00 97.88 186 GLN A O 1
ATOM 1542 N N . ALA A 1 187 ? 29.890 11.215 -34.064 1.00 97.50 187 ALA A N 1
ATOM 1543 C CA . ALA A 1 187 ? 28.922 10.185 -34.441 1.00 97.50 187 ALA A CA 1
ATOM 1544 C C . ALA A 1 187 ? 29.057 8.904 -33.592 1.00 97.50 187 ALA A C 1
ATOM 1546 O O . ALA A 1 187 ? 28.056 8.324 -33.169 1.00 97.50 187 ALA A O 1
ATOM 1547 N N . LEU A 1 188 ? 30.285 8.475 -33.277 1.00 98.00 188 LEU A N 1
ATOM 1548 C CA . LEU A 1 188 ? 30.527 7.327 -32.391 1.00 98.00 188 LEU A CA 1
ATOM 1549 C C . LEU A 1 188 ? 30.138 7.607 -30.936 1.00 98.00 188 LEU A C 1
ATOM 1551 O O . LEU A 1 188 ? 29.606 6.722 -30.260 1.00 98.00 188 LEU A O 1
ATOM 1555 N N . SER A 1 189 ? 30.391 8.826 -30.452 1.00 98.06 189 SER A N 1
ATOM 1556 C CA . SER A 1 189 ? 29.963 9.257 -29.119 1.00 98.06 189 SER A CA 1
ATOM 1557 C C . SER A 1 189 ? 28.438 9.215 -28.999 1.00 98.06 189 SER A C 1
ATOM 1559 O O . SER A 1 189 ? 27.908 8.633 -28.053 1.00 98.06 189 SER A O 1
ATOM 1561 N N . GLU A 1 190 ? 27.722 9.718 -30.008 1.00 97.94 190 GLU A N 1
ATOM 1562 C CA . GLU A 1 190 ? 26.259 9.654 -30.060 1.00 97.94 190 GLU A CA 1
ATOM 1563 C C . GLU A 1 190 ? 25.732 8.219 -30.066 1.00 97.94 190 GLU A C 1
ATOM 1565 O O . GLU A 1 190 ? 24.799 7.904 -29.332 1.00 97.94 190 GLU A O 1
ATOM 1570 N N . VAL A 1 191 ? 26.324 7.330 -30.870 1.00 98.25 191 VAL A N 1
ATOM 1571 C CA . VAL A 1 191 ? 25.943 5.907 -30.901 1.00 98.25 191 VAL A CA 1
ATOM 1572 C C . VAL A 1 191 ? 26.211 5.237 -29.550 1.00 98.25 191 VAL A C 1
ATOM 1574 O O . VAL A 1 191 ? 25.433 4.394 -29.107 1.00 98.25 191 VAL A O 1
ATOM 1577 N N . THR A 1 192 ? 27.278 5.623 -28.856 1.00 98.12 192 THR A N 1
ATOM 1578 C CA . THR A 1 192 ? 27.587 5.102 -27.517 1.00 98.12 192 THR A CA 1
ATOM 1579 C C . THR A 1 192 ? 26.574 5.587 -26.481 1.00 98.12 192 THR A C 1
ATOM 1581 O O . THR A 1 192 ? 26.082 4.790 -25.680 1.00 98.12 192 THR A O 1
ATOM 1584 N N . ALA A 1 193 ? 26.232 6.877 -26.505 1.00 98.12 193 ALA A N 1
ATOM 1585 C CA . ALA A 1 193 ? 25.226 7.455 -25.620 1.00 98.12 193 ALA A CA 1
ATOM 1586 C C . ALA A 1 193 ? 23.843 6.830 -25.861 1.00 98.12 193 ALA A C 1
ATOM 1588 O O . ALA A 1 193 ? 23.197 6.395 -24.910 1.00 98.12 193 ALA A O 1
ATOM 1589 N N . ALA A 1 194 ? 23.444 6.690 -27.128 1.00 97.50 194 ALA A N 1
ATOM 1590 C CA . ALA A 1 194 ? 22.186 6.060 -27.517 1.00 97.50 194 ALA A CA 1
ATOM 1591 C C . ALA A 1 194 ? 22.102 4.595 -27.063 1.00 97.50 194 ALA A C 1
ATOM 1593 O O . ALA A 1 194 ? 21.049 4.152 -26.620 1.00 97.50 194 ALA A O 1
ATOM 1594 N N . LEU A 1 195 ? 23.206 3.837 -27.114 1.00 97.62 195 LEU A N 1
ATOM 1595 C CA . LEU A 1 195 ? 23.214 2.460 -26.611 1.00 97.62 195 LEU A CA 1
ATOM 1596 C C . LEU A 1 195 ? 22.956 2.398 -25.104 1.00 97.62 195 LEU A C 1
ATOM 1598 O O . LEU A 1 195 ? 22.165 1.570 -24.659 1.00 97.62 195 LEU A O 1
ATOM 1602 N N . ARG A 1 196 ? 23.633 3.252 -24.327 1.00 98.31 196 ARG A N 1
ATOM 1603 C CA . ARG A 1 196 ? 23.480 3.293 -22.865 1.00 98.31 196 ARG A CA 1
ATOM 1604 C C . ARG A 1 196 ? 22.059 3.661 -22.467 1.00 98.31 196 ARG A C 1
ATOM 1606 O O . ARG A 1 196 ? 21.480 2.986 -21.622 1.00 98.31 196 ARG A O 1
ATOM 1613 N N . GLU A 1 197 ? 21.511 4.696 -23.097 1.00 98.19 197 GLU A N 1
ATOM 1614 C CA . GLU A 1 197 ? 20.126 5.116 -22.882 1.00 98.19 197 GLU A CA 1
ATOM 1615 C C . GLU A 1 197 ? 19.162 3.975 -23.196 1.00 98.19 197 GLU A C 1
ATOM 1617 O O . GLU A 1 197 ? 18.368 3.605 -22.336 1.00 98.19 197 GLU A O 1
ATOM 1622 N N . ARG A 1 198 ? 19.296 3.357 -24.374 1.00 97.44 198 ARG A N 1
ATOM 1623 C CA . ARG A 1 198 ? 18.398 2.296 -24.828 1.00 97.44 198 ARG A CA 1
ATOM 1624 C C . ARG A 1 198 ? 18.406 1.103 -23.877 1.00 97.44 198 ARG A C 1
ATOM 1626 O O . ARG A 1 198 ? 17.341 0.626 -23.503 1.00 97.44 198 ARG A O 1
ATOM 1633 N N . LEU A 1 199 ? 19.587 0.637 -23.463 1.00 96.62 199 LEU A N 1
ATOM 1634 C CA . LEU A 1 199 ? 19.704 -0.472 -22.507 1.00 96.62 199 LEU A CA 1
ATOM 1635 C C . LEU A 1 199 ? 19.026 -0.135 -21.176 1.00 96.62 199 LEU A C 1
ATOM 1637 O O . LEU A 1 199 ? 18.263 -0.944 -20.657 1.00 96.62 199 LEU A O 1
ATOM 1641 N N . HIS A 1 200 ? 19.265 1.069 -20.655 1.00 97.88 200 HIS A N 1
ATOM 1642 C CA . HIS A 1 200 ? 18.659 1.511 -19.405 1.00 97.88 200 HIS A CA 1
ATOM 1643 C C . HIS A 1 200 ? 17.134 1.635 -19.520 1.00 97.88 200 HIS A C 1
ATOM 1645 O O . HIS A 1 200 ? 16.409 1.111 -18.679 1.00 97.88 200 HIS A O 1
ATOM 1651 N N . ARG A 1 201 ? 16.625 2.292 -20.567 1.00 98.31 201 ARG A N 1
ATOM 1652 C CA . ARG A 1 201 ? 15.185 2.467 -20.776 1.00 98.31 201 ARG A CA 1
ATOM 1653 C C . ARG A 1 201 ? 14.472 1.128 -20.916 1.00 98.31 201 ARG A C 1
ATOM 1655 O O . ARG A 1 201 ? 13.466 0.934 -20.245 1.00 98.31 201 ARG A O 1
ATOM 1662 N N . TRP A 1 202 ? 14.979 0.206 -21.734 1.00 97.81 202 TRP A N 1
ATOM 1663 C CA . TRP A 1 202 ? 14.333 -1.099 -21.893 1.00 97.81 202 TRP A CA 1
ATOM 1664 C C . TRP A 1 202 ? 14.341 -1.914 -20.600 1.00 97.81 202 TRP A C 1
ATOM 1666 O O . TRP A 1 202 ? 13.316 -2.502 -20.277 1.00 97.81 202 TRP A O 1
ATOM 1676 N N . GLN A 1 203 ? 15.410 -1.842 -19.801 1.00 97.12 203 GLN A N 1
ATOM 1677 C CA . GLN A 1 203 ? 15.431 -2.448 -18.467 1.00 97.12 203 GLN A CA 1
ATOM 1678 C C . GLN A 1 203 ? 14.336 -1.878 -17.545 1.00 97.12 203 GLN A C 1
ATOM 1680 O O . GLN A 1 203 ? 13.683 -2.630 -16.826 1.00 97.12 203 GLN A O 1
ATOM 1685 N N . GLN A 1 204 ? 14.111 -0.558 -17.563 1.00 97.69 204 GLN A N 1
ATOM 1686 C CA . GLN A 1 204 ? 13.041 0.063 -16.770 1.00 97.69 204 GLN A CA 1
ATOM 1687 C C . GLN A 1 204 ? 11.649 -0.323 -17.278 1.00 97.69 204 GLN A C 1
ATOM 1689 O O . GLN A 1 204 ? 10.751 -0.569 -16.478 1.00 97.69 204 GLN A O 1
ATOM 1694 N N . ILE A 1 205 ? 11.461 -0.400 -18.597 1.00 96.19 205 ILE A N 1
ATOM 1695 C CA . ILE A 1 205 ? 10.183 -0.813 -19.188 1.00 96.19 205 ILE A CA 1
ATOM 1696 C C . ILE A 1 205 ? 9.860 -2.262 -18.798 1.00 96.19 205 ILE A C 1
ATOM 1698 O O . ILE A 1 205 ? 8.732 -2.525 -18.390 1.00 96.19 205 ILE A O 1
ATOM 1702 N N . GLU A 1 206 ? 10.828 -3.182 -18.869 1.00 95.06 206 GLU A N 1
ATOM 1703 C CA . GLU A 1 206 ? 10.647 -4.574 -18.429 1.00 95.06 206 GLU A CA 1
ATOM 1704 C C . GLU A 1 206 ? 10.277 -4.662 -16.942 1.00 95.06 206 GLU A C 1
ATOM 1706 O O . GLU A 1 206 ? 9.357 -5.397 -16.593 1.00 95.06 206 GLU A O 1
ATOM 1711 N N . LEU A 1 207 ? 10.928 -3.870 -16.078 1.00 93.25 207 LEU A N 1
ATOM 1712 C CA . LEU A 1 207 ? 10.621 -3.813 -14.644 1.00 93.25 207 LEU A CA 1
ATOM 1713 C C . LEU A 1 207 ? 9.195 -3.310 -14.368 1.00 93.25 207 LEU A C 1
ATOM 1715 O O . LEU A 1 207 ? 8.514 -3.845 -13.501 1.00 93.25 207 LEU A O 1
ATOM 1719 N N . LEU A 1 208 ? 8.747 -2.278 -15.088 1.00 92.81 208 LEU A N 1
ATOM 1720 C CA . LEU A 1 208 ? 7.417 -1.686 -14.907 1.00 92.81 208 LEU A CA 1
ATOM 1721 C C . LEU A 1 208 ? 6.291 -2.552 -15.479 1.00 92.81 208 LEU A C 1
ATOM 1723 O O . LEU A 1 208 ? 5.161 -2.474 -15.005 1.00 92.81 208 LEU A O 1
ATOM 1727 N N . CYS A 1 209 ? 6.583 -3.329 -16.521 1.00 91.69 209 CYS A N 1
ATOM 1728 C CA . CYS A 1 209 ? 5.591 -4.164 -17.193 1.00 91.69 209 CYS A CA 1
ATOM 1729 C C . CYS A 1 209 ? 5.575 -5.616 -16.692 1.00 91.69 209 CYS A C 1
ATOM 1731 O O . CYS A 1 209 ? 4.660 -6.352 -17.048 1.00 91.69 209 CYS A O 1
ATOM 1733 N N . AS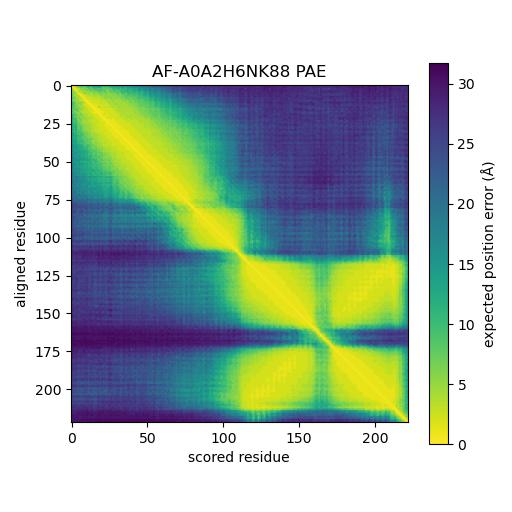P A 1 210 ? 6.572 -6.024 -15.904 1.00 91.69 210 ASP A N 1
ATOM 1734 C CA . ASP A 1 210 ? 6.736 -7.380 -15.362 1.00 91.69 210 ASP A CA 1
ATOM 1735 C C . ASP A 1 210 ? 6.752 -8.493 -16.433 1.00 91.69 210 ASP A C 1
ATOM 1737 O O . ASP A 1 210 ? 6.214 -9.586 -16.268 1.00 91.69 210 ASP A O 1
ATOM 1741 N N . PHE A 1 211 ? 7.382 -8.221 -17.580 1.00 90.62 211 PHE A N 1
ATOM 1742 C CA . PHE A 1 211 ? 7.618 -9.225 -18.619 1.00 90.62 211 PHE A CA 1
ATOM 1743 C C . PHE A 1 211 ? 8.892 -8.953 -19.422 1.00 90.62 211 PHE A C 1
ATOM 1745 O O . PHE A 1 211 ? 9.391 -7.832 -19.486 1.00 90.62 211 PHE A O 1
ATOM 1752 N N . GLN A 1 212 ? 9.410 -9.997 -20.075 1.00 91.75 212 GLN A N 1
ATOM 1753 C CA . GLN A 1 212 ? 10.609 -9.919 -20.913 1.00 91.75 212 GLN A CA 1
ATOM 1754 C C . GLN A 1 212 ? 10.295 -9.350 -22.304 1.00 91.75 212 GLN A C 1
ATOM 1756 O O . GLN A 1 212 ? 9.351 -9.784 -22.977 1.00 91.75 212 GLN A O 1
ATOM 1761 N N . ILE A 1 213 ? 11.122 -8.404 -22.741 1.00 93.56 213 ILE A N 1
ATOM 1762 C CA . ILE A 1 213 ? 11.032 -7.696 -24.020 1.00 93.56 213 ILE A CA 1
ATOM 1763 C C . ILE A 1 213 ? 12.313 -7.901 -24.834 1.00 93.56 213 ILE A C 1
ATOM 1765 O O . ILE A 1 213 ? 12.241 -8.250 -26.010 1.00 93.56 213 ILE A O 1
ATOM 1769 N N . VAL A 1 214 ? 13.485 -7.701 -24.221 1.00 90.19 214 VAL A N 1
ATOM 1770 C CA . VAL A 1 214 ? 14.792 -7.786 -24.895 1.00 90.19 214 VAL A CA 1
ATOM 1771 C C . VAL A 1 214 ? 15.103 -9.227 -25.291 1.00 90.19 214 VAL A C 1
ATOM 1773 O O . VAL A 1 214 ? 15.624 -9.483 -26.379 1.00 90.19 214 VAL A O 1
ATOM 1776 N N . VAL A 1 215 ? 14.752 -10.177 -24.423 1.00 81.81 215 VAL A N 1
ATOM 1777 C CA . VAL A 1 215 ? 14.804 -11.609 -24.714 1.00 81.81 215 VAL A CA 1
ATOM 1778 C C . VAL A 1 215 ? 13.463 -12.012 -25.320 1.00 81.81 215 VAL A C 1
ATOM 1780 O O . VAL A 1 215 ? 12.501 -12.278 -24.603 1.00 81.81 215 VAL A O 1
ATOM 1783 N N . ASN A 1 216 ? 13.399 -12.037 -26.651 1.00 74.94 216 ASN A N 1
ATOM 1784 C CA . ASN A 1 216 ? 12.241 -12.527 -27.393 1.00 74.94 216 ASN A CA 1
ATOM 1785 C C . ASN A 1 216 ? 12.513 -13.964 -27.881 1.00 74.94 216 ASN A C 1
ATOM 1787 O O . ASN A 1 216 ? 13.103 -14.134 -28.948 1.00 74.94 216 ASN A O 1
ATOM 1791 N N . PRO A 1 217 ? 12.119 -15.016 -27.133 1.00 66.06 217 PRO A N 1
ATOM 1792 C CA . PRO A 1 217 ? 12.293 -16.404 -27.570 1.00 66.06 217 PRO A CA 1
ATOM 1793 C C . PRO A 1 217 ? 11.403 -16.775 -28.773 1.00 66.06 217 PRO A C 1
ATOM 1795 O O . PRO A 1 217 ? 11.465 -17.906 -29.252 1.00 66.06 217 PRO A O 1
ATOM 1798 N N . GLY A 1 218 ? 10.588 -15.838 -29.269 1.00 63.34 218 GLY A N 1
ATOM 1799 C CA . GLY A 1 218 ? 9.541 -16.095 -30.243 1.00 63.34 218 GLY A CA 1
ATOM 1800 C C . GLY A 1 218 ? 8.300 -16.700 -29.590 1.00 63.34 218 GLY A C 1
ATOM 1801 O O . GLY A 1 218 ? 8.297 -17.090 -28.422 1.00 63.34 218 GLY A O 1
ATOM 1802 N N . ILE A 1 219 ? 7.211 -16.769 -30.354 1.00 60.00 219 ILE A N 1
ATOM 1803 C CA . ILE A 1 219 ? 6.020 -17.518 -29.946 1.00 60.00 219 ILE A CA 1
ATOM 1804 C C . ILE A 1 219 ? 6.387 -19.008 -30.039 1.00 60.00 219 ILE A C 1
ATOM 1806 O O . ILE A 1 219 ? 6.772 -19.435 -31.132 1.00 60.00 219 ILE A O 1
ATOM 1810 N N . PRO A 1 220 ? 6.271 -19.812 -28.959 1.00 58.06 220 PRO A N 1
ATOM 1811 C CA . PRO A 1 220 ? 6.306 -21.262 -29.085 1.00 58.06 220 PRO A CA 1
ATOM 1812 C C . PRO A 1 220 ? 5.217 -21.647 -30.080 1.00 58.06 220 PRO A C 1
ATOM 1814 O O . PRO A 1 220 ? 4.038 -21.370 -29.856 1.00 58.06 220 PRO A O 1
ATOM 1817 N N . THR A 1 221 ? 5.617 -22.181 -31.227 1.00 45.91 221 THR A N 1
ATOM 1818 C CA . THR A 1 221 ? 4.672 -22.685 -32.220 1.00 45.91 221 THR A CA 1
ATOM 1819 C C . THR A 1 221 ? 3.860 -23.795 -31.550 1.00 45.91 221 THR A C 1
ATOM 1821 O O . THR A 1 221 ? 4.445 -24.720 -30.988 1.00 45.91 221 THR A O 1
ATOM 1824 N N . LEU A 1 222 ? 2.532 -23.623 -31.519 1.00 39.88 222 LEU A N 1
ATOM 1825 C CA . LEU A 1 222 ? 1.572 -24.646 -31.088 1.00 39.88 222 LEU A CA 1
ATOM 1826 C C . LEU A 1 222 ? 1.661 -25.881 -31.989 1.00 39.88 222 LEU A C 1
ATOM 1828 O O . LEU A 1 222 ? 1.829 -25.684 -33.216 1.00 39.88 222 LEU A O 1
#